Protein AF-0000000078651102 (afdb_homodimer)

Radius of gyration: 19.58 Å; Cα contacts (8 Å, |Δi|>4): 594; chains: 2; bounding box: 38×55×46 Å

pLDDT: mean 92.4, std 8.36, range [52.5, 98.81]

Solvent-accessible surface area (backbone atoms only — not comparable to full-atom values): 16950 Å² total; per-residue (Å²): 129,85,57,76,52,75,27,54,48,72,92,39,36,43,68,45,82,44,91,34,52,69,52,40,48,51,54,51,38,52,58,34,38,76,66,59,39,30,42,91,60,29,47,64,45,36,55,54,39,41,71,76,48,35,42,19,41,79,38,56,88,80,33,86,87,42,64,17,36,30,51,50,52,57,66,40,91,31,27,67,35,68,35,38,34,38,40,37,39,82,49,60,27,67,34,31,18,45,70,50,60,88,40,75,33,63,28,31,36,36,41,33,47,35,37,52,60,63,76,46,52,70,54,50,51,47,50,49,38,54,50,58,63,36,86,62,45,44,56,54,53,70,70,50,86,41,40,66,60,46,42,51,51,52,54,56,54,60,70,97,127,85,56,76,53,73,28,53,50,73,91,40,36,41,67,46,82,46,91,34,53,67,54,39,46,52,54,52,37,52,57,33,39,77,67,60,40,30,43,90,60,28,46,63,44,37,55,52,39,40,71,78,47,36,42,20,42,80,38,55,89,79,32,84,86,41,66,17,35,30,51,52,51,58,66,41,91,31,28,66,35,68,34,41,34,39,38,37,38,82,48,61,28,69,33,31,18,45,70,49,61,89,40,75,33,63,27,32,38,36,42,32,47,35,36,52,58,61,78,46,55,69,54,49,50,48,51,47,39,53,50,57,62,36,85,60,46,45,56,53,54,69,73,51,86,42,38,67,59,46,42,51,50,50,53,57,53,61,71,96

Structure (mmCIF, N/CA/C/O backbone):
data_AF-0000000078651102-model_v1
#
loop_
_entity.id
_entity.type
_entity.pdbx_description
1 polymer 'PTS system enzyme IIBC component'
#
loop_
_atom_site.group_PDB
_atom_site.id
_atom_site.type_symbol
_atom_site.label_atom_id
_atom_site.label_alt_id
_atom_site.label_comp_id
_atom_site.label_asym_id
_atom_site.label_entity_id
_atom_site.label_seq_id
_atom_site.pdbx_PDB_ins_code
_atom_site.Cartn_x
_atom_site.Cartn_y
_atom_site.Cartn_z
_atom_site.occupancy
_atom_site.B_iso_or_equiv
_atom_site.auth_seq_id
_atom_site.auth_comp_id
_atom_site.auth_asym_id
_atom_site.auth_atom_id
_atom_site.pdbx_PDB_model_num
ATOM 1 N N . MET A 1 1 ? -7.609 -10.945 12.766 1 52.66 1 MET A N 1
ATOM 2 C CA . MET A 1 1 ? -7.504 -10.734 11.328 1 52.66 1 MET A CA 1
ATOM 3 C C . MET A 1 1 ? -7.223 -12.055 10.602 1 52.66 1 MET A C 1
ATOM 5 O O . MET A 1 1 ? -6.566 -12.938 11.156 1 52.66 1 MET A O 1
ATOM 9 N N . MET A 1 2 ? -7.953 -12.227 9.547 1 66.44 2 MET A N 1
ATOM 10 C CA . MET A 1 2 ? -7.746 -13.477 8.828 1 66.44 2 MET A CA 1
ATOM 11 C C . MET A 1 2 ? -6.309 -13.594 8.328 1 66.44 2 MET A C 1
ATOM 13 O O . MET A 1 2 ? -5.738 -12.617 7.836 1 66.44 2 MET A O 1
ATOM 17 N N . GLY A 1 3 ? -5.707 -14.688 8.633 1 79.06 3 GLY A N 1
ATOM 18 C CA . GLY A 1 3 ? -4.344 -14.922 8.188 1 79.06 3 GLY A CA 1
ATOM 19 C C . GLY A 1 3 ? -4.219 -15.047 6.68 1 79.06 3 GLY A C 1
ATOM 20 O O . GLY A 1 3 ? -5.195 -15.359 5.996 1 79.06 3 GLY A O 1
ATOM 21 N N . LEU A 1 4 ? -3.109 -14.695 6.148 1 85.88 4 LEU A N 1
ATOM 22 C CA . LEU A 1 4 ? -2.807 -14.719 4.723 1 85.88 4 LEU A CA 1
ATOM 23 C C . LEU A 1 4 ? -3.129 -16.078 4.117 1 85.88 4 LEU A C 1
ATOM 25 O O . LEU A 1 4 ? -3.529 -16.172 2.955 1 85.88 4 LEU A O 1
ATOM 29 N N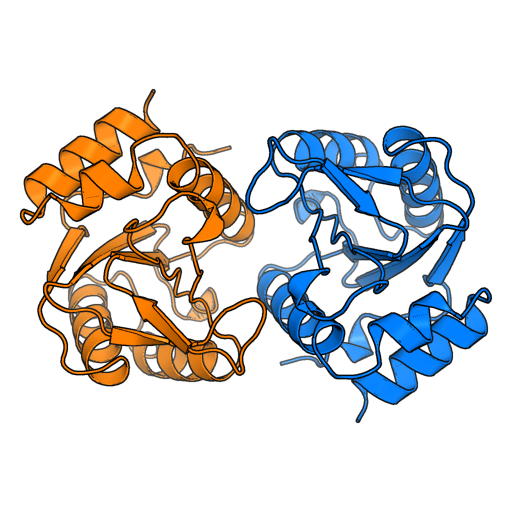 . ASN A 1 5 ? -3.082 -17.109 4.93 1 88.25 5 ASN A N 1
ATOM 30 C CA . ASN A 1 5 ? -3.307 -18.469 4.461 1 88.25 5 ASN A CA 1
ATOM 31 C C . ASN A 1 5 ? -4.73 -18.656 3.943 1 88.25 5 ASN A C 1
ATOM 33 O O . ASN A 1 5 ? -4.969 -19.484 3.061 1 88.25 5 ASN A O 1
ATOM 37 N N . HIS A 1 6 ? -5.617 -17.922 4.375 1 90.19 6 HIS A N 1
ATOM 38 C CA . HIS A 1 6 ? -7.031 -18.062 4.039 1 90.19 6 HIS A CA 1
ATOM 39 C C . HIS A 1 6 ? -7.301 -17.625 2.604 1 90.19 6 HIS A C 1
ATOM 41 O O . HIS A 1 6 ? -8.305 -18.016 2.01 1 90.19 6 HIS A O 1
ATOM 47 N N . PHE A 1 7 ? -6.371 -16.906 2.045 1 93.19 7 PHE A N 1
ATOM 48 C CA . PHE A 1 7 ? -6.641 -16.281 0.757 1 93.19 7 PHE A CA 1
ATOM 49 C C . PHE A 1 7 ? -6.094 -17.125 -0.385 1 93.19 7 PHE A C 1
ATOM 51 O O . PHE A 1 7 ? -6.418 -16.891 -1.551 1 93.19 7 PHE A O 1
ATOM 58 N N . PHE A 1 8 ? -5.262 -18.109 -0.021 1 95.5 8 PHE A N 1
ATOM 59 C CA . PHE A 1 8 ? -4.625 -18.906 -1.064 1 95.5 8 PHE A CA 1
ATOM 60 C C . PHE A 1 8 ? -5.438 -20.172 -1.353 1 95.5 8 PHE A C 1
ATOM 62 O O . PHE A 1 8 ? -5.98 -20.781 -0.436 1 95.5 8 PHE A O 1
ATOM 69 N N . GLU A 1 9 ? -5.527 -20.531 -2.553 1 95.94 9 GLU A N 1
ATOM 70 C CA . GLU A 1 9 ? -6.141 -21.781 -3.018 1 95.94 9 GLU A CA 1
ATOM 71 C C . GLU A 1 9 ? -5.27 -22.469 -4.066 1 95.94 9 GLU A C 1
ATOM 73 O O . GLU A 1 9 ? -4.676 -21.797 -4.918 1 95.94 9 GLU A O 1
ATOM 78 N N . LYS A 1 10 ? -5.305 -23.781 -4.059 1 95.94 10 LYS A N 1
ATOM 79 C CA . LYS A 1 10 ? -4.457 -24.562 -4.941 1 95.94 10 LYS A CA 1
ATOM 80 C C . LYS A 1 10 ? -4.727 -24.25 -6.406 1 95.94 10 LYS A C 1
ATOM 82 O O . LYS A 1 10 ? -3.799 -24.156 -7.211 1 95.94 10 LYS A O 1
ATOM 87 N N . ASP A 1 11 ? -5.941 -24.016 -6.75 1 96.75 11 ASP A N 1
ATOM 88 C CA . ASP A 1 11 ? -6.328 -23.844 -8.148 1 96.75 11 ASP A CA 1
ATOM 89 C C . ASP A 1 11 ? -6.074 -22.422 -8.617 1 96.75 11 ASP A C 1
ATOM 91 O O . ASP A 1 11 ? -6.359 -22.078 -9.766 1 96.75 11 ASP A O 1
ATOM 95 N N . LEU A 1 12 ? -5.461 -21.594 -7.719 1 98.06 12 LEU A N 1
ATOM 96 C CA . LEU A 1 12 ? -5.195 -20.203 -8.07 1 98.06 12 LEU A CA 1
ATOM 97 C C . LEU A 1 12 ? -3.701 -19.906 -8.031 1 98.06 12 LEU A C 1
ATOM 99 O O . LEU A 1 12 ? -3.295 -18.766 -7.777 1 98.06 12 LEU A O 1
ATOM 103 N N . VAL A 1 13 ? -2.961 -20.938 -8.18 1 98.19 13 VAL A N 1
ATOM 104 C CA . VAL A 1 13 ? -1.519 -20.828 -8.383 1 98.19 13 VAL A CA 1
ATOM 105 C C . VAL A 1 13 ? -1.162 -21.281 -9.797 1 98.19 13 VAL A C 1
ATOM 107 O O . VAL A 1 13 ? -1.526 -22.391 -10.219 1 98.19 13 VAL A O 1
ATOM 110 N N . PHE A 1 14 ? -0.456 -20.375 -10.531 1 98.19 14 PHE A N 1
ATOM 111 C CA . PHE A 1 14 ? -0.209 -20.656 -11.945 1 98.19 14 PHE A CA 1
ATOM 112 C C . PHE A 1 14 ? 1.266 -20.484 -12.281 1 98.19 14 PHE A C 1
ATOM 114 O O . PHE A 1 14 ? 1.919 -19.562 -11.766 1 98.19 14 PHE A O 1
ATOM 121 N N . CYS A 1 15 ? 1.807 -21.312 -13.102 1 98.19 15 CYS A N 1
ATOM 122 C CA . CYS A 1 15 ? 3.064 -21.109 -13.812 1 98.19 15 CYS A CA 1
ATOM 123 C C . CYS A 1 15 ? 2.818 -20.797 -15.281 1 98.19 15 CYS A C 1
ATOM 125 O O . CYS A 1 15 ? 2.273 -21.625 -16.016 1 98.19 15 CYS A O 1
ATOM 127 N N . LEU A 1 16 ? 3.191 -19.609 -15.734 1 98.19 16 LEU A N 1
ATOM 128 C CA . LEU A 1 16 ? 2.805 -19.141 -17.062 1 98.19 16 LEU A CA 1
ATOM 129 C C . LEU A 1 16 ? 4.008 -18.609 -17.828 1 98.19 16 LEU A C 1
ATOM 131 O O . LEU A 1 16 ? 5.051 -18.312 -17.219 1 98.19 16 LEU A O 1
ATOM 135 N N . HIS A 1 17 ? 3.867 -18.594 -19.141 1 98.38 17 HIS A N 1
ATOM 136 C CA . HIS A 1 17 ? 4.695 -17.797 -20.047 1 98.38 17 HIS A CA 1
ATOM 137 C C . HIS A 1 17 ? 3.936 -16.578 -20.562 1 98.38 17 HIS A C 1
ATOM 139 O O . HIS A 1 17 ? 2.797 -16.703 -21.016 1 98.38 17 HIS A O 1
ATOM 145 N N . ALA A 1 18 ? 4.477 -15.406 -20.375 1 98.62 18 ALA A N 1
ATOM 146 C CA . ALA A 1 18 ? 3.871 -14.188 -20.891 1 98.62 18 ALA A CA 1
ATOM 147 C C . ALA A 1 18 ? 4.898 -13.344 -21.641 1 98.62 18 ALA A C 1
ATOM 149 O O . ALA A 1 18 ? 6.023 -13.164 -21.172 1 98.62 18 ALA A O 1
ATOM 150 N N . ASP A 1 19 ? 4.523 -12.75 -22.766 1 98.19 19 ASP A N 1
ATOM 151 C CA . ASP A 1 19 ? 5.434 -11.969 -23.594 1 98.19 19 ASP A CA 1
ATOM 152 C C . ASP A 1 19 ? 5.602 -10.547 -23.047 1 98.19 19 ASP A C 1
ATOM 154 O O . ASP A 1 19 ? 6.633 -9.914 -23.266 1 98.19 19 ASP A O 1
ATOM 158 N N . ASN A 1 20 ? 4.625 -10.047 -22.516 1 98.25 20 ASN A N 1
ATOM 159 C CA . ASN A 1 20 ? 4.609 -8.727 -21.906 1 98.25 20 ASN A CA 1
ATOM 160 C C . ASN A 1 20 ? 3.504 -8.609 -20.859 1 98.25 20 ASN A C 1
ATOM 162 O O . ASN A 1 20 ? 2.754 -9.562 -20.625 1 98.25 20 ASN A O 1
ATOM 166 N N . GLN A 1 21 ? 3.447 -7.496 -20.203 1 98.38 21 GLN A N 1
ATOM 167 C CA . GLN A 1 21 ? 2.502 -7.262 -19.125 1 98.38 21 GLN A CA 1
ATOM 168 C C . GLN A 1 21 ? 1.063 -7.441 -19.594 1 98.38 21 GLN A C 1
ATOM 170 O O . GLN A 1 21 ? 0.251 -8.062 -18.906 1 98.38 21 GLN A O 1
ATOM 175 N N . GLU A 1 22 ? 0.735 -6.875 -20.75 1 97.81 22 GLU A N 1
ATOM 176 C CA . GLU A 1 22 ? -0.616 -6.977 -21.297 1 97.81 22 GLU A CA 1
ATOM 177 C C . GLU A 1 22 ? -1.006 -8.43 -21.531 1 97.81 22 GLU A C 1
ATOM 179 O O . GLU A 1 22 ? -2.123 -8.844 -21.219 1 97.81 22 GLU A O 1
ATOM 184 N N . ASP A 1 23 ? -0.105 -9.156 -22.109 1 98.62 23 ASP A N 1
ATOM 185 C CA . ASP A 1 23 ? -0.339 -10.578 -22.328 1 98.62 23 ASP A CA 1
ATOM 186 C C . ASP A 1 23 ? -0.581 -11.305 -21.016 1 98.62 23 ASP A C 1
ATOM 188 O O . ASP A 1 23 ? -1.493 -12.125 -20.906 1 98.62 23 ASP A O 1
ATOM 192 N N . LEU A 1 24 ? 0.215 -11.047 -20.016 1 98.81 24 LEU A N 1
ATOM 193 C CA . LEU A 1 24 ? 0.062 -11.617 -18.688 1 98.81 24 LEU A CA 1
ATOM 194 C C . LEU A 1 24 ? -1.321 -11.312 -18.109 1 98.81 24 LEU A C 1
ATOM 196 O O . LEU A 1 24 ? -2.021 -12.219 -17.656 1 98.81 24 LEU A O 1
ATOM 200 N N . PHE A 1 25 ? -1.742 -10.062 -18.156 1 98.81 25 PHE A N 1
ATOM 201 C CA . PHE A 1 25 ? -3.02 -9.633 -17.594 1 98.81 25 PHE A CA 1
ATOM 202 C C . PHE A 1 25 ? -4.18 -10.297 -18.328 1 98.81 25 PHE A C 1
ATOM 204 O O . PHE A 1 25 ? -5.168 -10.695 -17.703 1 98.81 25 PHE A O 1
ATOM 211 N N . ASN A 1 26 ? -4.031 -10.43 -19.641 1 98.5 26 ASN A N 1
ATOM 212 C CA . ASN A 1 26 ? -5.051 -11.125 -20.422 1 98.5 26 ASN A CA 1
ATOM 213 C C . ASN A 1 26 ? -5.203 -12.578 -19.969 1 98.5 26 ASN A C 1
ATOM 215 O O . ASN A 1 26 ? -6.32 -13.047 -19.766 1 98.5 26 ASN A O 1
ATOM 219 N N . GLN A 1 27 ? -4.102 -13.258 -19.859 1 98.69 27 GLN A N 1
ATOM 220 C CA . GLN A 1 27 ? -4.125 -14.664 -19.453 1 98.69 27 GLN A CA 1
ATOM 221 C C . GLN A 1 27 ? -4.75 -14.82 -18.062 1 98.69 27 GLN A C 1
ATOM 223 O O . GLN A 1 27 ? -5.641 -15.656 -17.875 1 98.69 27 GLN A O 1
ATOM 228 N N . VAL A 1 28 ? -4.309 -14.039 -17.141 1 98.69 28 VAL A N 1
ATOM 229 C CA . VAL A 1 28 ? -4.777 -14.164 -15.758 1 98.69 28 VAL A CA 1
ATOM 230 C C . VAL A 1 28 ? -6.258 -13.805 -15.68 1 98.69 28 VAL A C 1
ATOM 232 O O . VAL A 1 28 ? -7.043 -14.516 -15.047 1 98.69 28 VAL A O 1
ATOM 235 N N . ALA A 1 29 ? -6.633 -12.695 -16.328 1 98.69 29 ALA A N 1
ATOM 236 C CA . ALA A 1 29 ? -8.039 -12.289 -16.328 1 98.69 29 ALA A CA 1
ATOM 237 C C . ALA A 1 29 ? -8.93 -13.383 -16.891 1 98.69 29 ALA A C 1
ATOM 239 O O . ALA A 1 29 ? -10 -13.672 -16.344 1 98.69 29 ALA A O 1
ATOM 240 N N . ASN A 1 30 ? -8.539 -13.984 -18 1 98.5 30 ASN A N 1
ATOM 241 C CA . ASN A 1 30 ? -9.32 -15.062 -18.609 1 98.5 30 ASN A CA 1
ATOM 242 C C . ASN A 1 30 ? -9.477 -16.234 -17.641 1 98.5 30 ASN A C 1
ATOM 244 O O . ASN A 1 30 ? -10.578 -16.766 -17.484 1 98.5 30 ASN A O 1
ATOM 248 N N . LEU A 1 31 ? -8.367 -16.625 -17 1 98.38 31 LEU A N 1
ATOM 249 C CA . LEU A 1 31 ? -8.391 -17.734 -16.062 1 98.38 31 LEU A CA 1
ATOM 250 C C . LEU A 1 31 ? -9.344 -17.438 -14.898 1 98.38 31 LEU A C 1
ATOM 252 O O . LEU A 1 31 ? -10.102 -18.328 -14.484 1 98.38 31 LEU A O 1
ATOM 256 N N . LEU A 1 32 ? -9.367 -16.25 -14.383 1 98.5 32 LEU A N 1
ATOM 257 C CA . LEU A 1 32 ? -10.156 -15.891 -13.219 1 98.5 32 LEU A CA 1
ATOM 258 C C . LEU A 1 32 ? -11.625 -15.711 -13.586 1 98.5 32 LEU A C 1
ATOM 260 O O . LEU A 1 32 ? -12.516 -16.016 -12.789 1 98.5 32 LEU A O 1
ATOM 264 N N . GLU A 1 33 ? -11.883 -15.148 -14.773 1 98 33 GLU A N 1
ATOM 265 C CA . GLU A 1 33 ? -13.258 -15.016 -15.242 1 98 33 GLU A CA 1
ATOM 266 C C . GLU A 1 33 ? -13.914 -16.391 -15.414 1 98 33 GLU A C 1
ATOM 268 O O . GLU A 1 33 ? -15.062 -16.578 -15.023 1 98 33 GLU A O 1
ATOM 273 N N . GLU A 1 34 ? -13.164 -17.281 -16.016 1 97.31 34 GLU A N 1
ATOM 274 C CA . GLU A 1 34 ? -13.664 -18.625 -16.219 1 97.31 34 GLU A CA 1
ATOM 275 C C . GLU A 1 34 ? -14.039 -19.297 -14.898 1 97.31 34 GLU A C 1
ATOM 277 O O . GLU A 1 34 ? -14.969 -20.094 -14.844 1 97.31 34 GLU A O 1
ATOM 282 N N . ARG A 1 35 ? -13.367 -18.922 -13.852 1 97.12 35 ARG A N 1
ATOM 283 C CA . ARG A 1 35 ? -13.57 -19.516 -12.531 1 97.12 35 ARG A CA 1
ATOM 284 C C . ARG A 1 35 ? -14.555 -18.688 -11.703 1 97.12 35 ARG A C 1
ATOM 286 O O . ARG A 1 35 ? -14.789 -18.984 -10.531 1 97.12 35 ARG A O 1
ATOM 293 N N . HIS A 1 36 ? -15.086 -17.641 -12.281 1 97.44 36 HIS A N 1
ATOM 294 C CA . HIS A 1 36 ? -16.062 -16.75 -11.656 1 97.44 36 HIS A CA 1
ATOM 295 C C . HIS A 1 36 ? -15.508 -16.109 -10.391 1 97.44 36 HIS A C 1
ATOM 297 O O . HIS A 1 36 ? -16.203 -16.031 -9.375 1 97.44 36 HIS A O 1
ATOM 303 N N . ILE A 1 37 ? -14.273 -15.75 -10.445 1 97.81 37 ILE A N 1
ATOM 304 C CA . ILE A 1 37 ? -13.578 -15.086 -9.352 1 97.81 37 ILE A CA 1
ATOM 305 C C . ILE A 1 37 ? -13.656 -13.57 -9.539 1 97.81 37 ILE A C 1
ATOM 307 O O . ILE A 1 37 ? -13.656 -12.82 -8.555 1 97.81 37 ILE A O 1
ATOM 311 N N . VAL A 1 38 ? -13.773 -13.188 -10.812 1 98.25 38 VAL A N 1
ATOM 312 C CA . VAL A 1 38 ? -13.844 -11.773 -11.156 1 98.25 38 VAL A CA 1
ATOM 313 C C . VAL A 1 38 ? -14.953 -11.547 -12.18 1 98.25 38 VAL A C 1
ATOM 315 O O . VAL A 1 38 ? -15.484 -12.5 -12.75 1 98.25 38 VAL A O 1
ATOM 318 N N . THR A 1 39 ? -15.312 -10.258 -12.352 1 98.19 39 THR A N 1
ATOM 319 C CA . THR A 1 39 ? -16.312 -9.883 -13.344 1 98.19 39 THR A CA 1
ATOM 320 C C . THR A 1 39 ? -15.672 -9.703 -14.719 1 98.19 39 THR A C 1
ATOM 322 O O . THR A 1 39 ? -14.453 -9.781 -14.852 1 98.19 39 THR A O 1
ATOM 325 N N . PHE A 1 40 ? -16.516 -9.516 -15.727 1 97.62 40 PHE A N 1
ATOM 326 C CA . PHE A 1 40 ? -16.047 -9.328 -17.094 1 97.62 40 PHE A CA 1
ATOM 327 C C . PHE A 1 40 ? -15.266 -8.031 -17.234 1 97.62 40 PHE A C 1
ATOM 329 O O . PHE A 1 40 ? -14.469 -7.883 -18.156 1 97.62 40 PHE A O 1
ATOM 336 N N . SER A 1 41 ? -15.5 -7.09 -16.328 1 98 41 SER A N 1
ATOM 337 C CA . SER A 1 41 ? -14.844 -5.793 -16.422 1 98 41 SER A CA 1
ATOM 338 C C . SER A 1 41 ? -13.445 -5.84 -15.812 1 98 41 SER A C 1
ATOM 340 O O . SER A 1 41 ? -12.688 -4.871 -15.906 1 98 41 SER A O 1
ATOM 342 N N . TYR A 1 42 ? -13.055 -6.945 -15.195 1 98.31 42 TYR A N 1
ATOM 343 C CA . TYR A 1 42 ? -11.828 -7.062 -14.422 1 98.31 42 TYR A CA 1
ATOM 344 C C . TYR A 1 42 ? -10.602 -6.777 -15.281 1 98.31 42 TYR A C 1
ATOM 346 O O . TYR A 1 42 ? -9.719 -6.02 -14.883 1 98.31 42 TYR A O 1
ATOM 354 N N . LYS A 1 43 ? -10.539 -7.367 -16.469 1 98.12 43 LYS A N 1
ATOM 355 C CA . LYS A 1 43 ? -9.359 -7.246 -17.312 1 98.12 43 LYS A CA 1
ATOM 356 C C . LYS A 1 43 ? -9.039 -5.781 -17.609 1 98.12 43 LYS A C 1
ATOM 358 O O . LYS A 1 43 ? -7.918 -5.324 -17.375 1 98.12 43 LYS A O 1
ATOM 363 N N . ASN A 1 44 ? -10.008 -5.043 -18.141 1 98.25 44 ASN A N 1
ATOM 364 C CA . ASN A 1 44 ? -9.797 -3.635 -18.453 1 98.25 44 ASN A CA 1
ATOM 365 C C . ASN A 1 44 ? -9.469 -2.816 -17.219 1 98.25 44 ASN A C 1
ATOM 367 O O . ASN A 1 44 ? -8.602 -1.938 -17.25 1 98.25 44 ASN A O 1
ATOM 371 N N . ALA A 1 45 ? -10.141 -3.148 -16.125 1 96.81 45 ALA A N 1
ATOM 372 C CA . ALA A 1 45 ? -9.891 -2.447 -14.875 1 96.81 45 ALA A CA 1
ATOM 373 C C . ALA A 1 45 ? -8.453 -2.674 -14.398 1 96.81 45 ALA A C 1
ATOM 375 O O . ALA A 1 45 ? -7.797 -1.743 -13.93 1 96.81 45 ALA A O 1
ATOM 376 N N . LEU A 1 46 ? -8.016 -3.887 -14.523 1 97.88 46 LEU A N 1
ATOM 377 C CA . LEU A 1 46 ? -6.668 -4.258 -14.109 1 97.88 46 LEU A CA 1
ATOM 378 C C . LEU A 1 46 ? -5.625 -3.486 -14.906 1 97.88 46 LEU A C 1
ATOM 380 O O . LEU A 1 46 ? -4.68 -2.934 -14.336 1 97.88 46 LEU A O 1
ATOM 384 N N . ILE A 1 47 ? -5.77 -3.447 -16.203 1 98 47 ILE A N 1
ATOM 385 C CA . ILE A 1 47 ? -4.836 -2.771 -17.094 1 98 47 ILE A CA 1
ATOM 386 C C . ILE A 1 47 ? -4.82 -1.276 -16.797 1 98 47 ILE A C 1
ATOM 388 O O . ILE A 1 47 ? -3.75 -0.68 -16.641 1 98 47 ILE A O 1
ATOM 392 N N . GLU A 1 48 ? -5.969 -0.642 -16.641 1 96.25 48 GLU A N 1
ATOM 393 C CA . GLU A 1 48 ? -6.078 0.787 -16.375 1 96.25 48 GLU A CA 1
ATOM 394 C C . GLU A 1 48 ? -5.492 1.132 -15.008 1 96.25 48 GLU A C 1
ATOM 396 O O . GLU A 1 48 ? -4.77 2.121 -14.867 1 96.25 48 GLU A O 1
ATOM 401 N N . ARG A 1 49 ? -5.801 0.307 -14.039 1 93.81 49 ARG A N 1
ATOM 402 C CA . ARG A 1 49 ? -5.312 0.545 -12.688 1 93.81 49 ARG A CA 1
ATOM 403 C C . ARG A 1 49 ? -3.791 0.441 -12.625 1 93.81 49 ARG A C 1
ATOM 405 O O . ARG A 1 49 ? -3.131 1.275 -12 1 93.81 49 ARG A O 1
ATOM 412 N N . GLU A 1 50 ? -3.221 -0.549 -13.25 1 96.69 50 GLU A N 1
ATOM 413 C CA . GLU A 1 50 ? -1.773 -0.741 -13.266 1 96.69 50 GLU A CA 1
ATOM 414 C C . GLU A 1 50 ? -1.069 0.404 -13.984 1 96.69 50 GLU A C 1
ATOM 416 O O . GLU A 1 50 ? 0.01 0.834 -13.57 1 96.69 50 GLU A O 1
ATOM 421 N N . ARG A 1 51 ? -1.688 0.906 -14.977 1 94.69 51 ARG A N 1
ATOM 422 C CA . ARG A 1 51 ? -1.126 2.025 -15.727 1 94.69 51 ARG A CA 1
ATOM 423 C C . ARG A 1 51 ? -1.082 3.287 -14.867 1 94.69 51 ARG A C 1
ATOM 425 O O . ARG A 1 51 ? -0.092 4.023 -14.891 1 94.69 51 ARG A O 1
ATOM 432 N N . ALA A 1 52 ? -2.064 3.49 -14.133 1 91.06 52 ALA A N 1
ATOM 433 C CA . ALA A 1 52 ? -2.18 4.691 -13.305 1 91.06 52 ALA A CA 1
ATOM 434 C C . ALA A 1 52 ? -1.372 4.551 -12.023 1 91.06 52 ALA A C 1
ATOM 436 O O . ALA A 1 52 ? -0.811 5.531 -11.523 1 91.06 52 ALA A O 1
ATOM 437 N N . PHE A 1 53 ? -1.33 3.334 -11.492 1 91.31 53 PHE A N 1
ATOM 438 C CA . PHE A 1 53 ? -0.708 3.057 -10.203 1 91.31 53 PHE A CA 1
ATOM 439 C C . PHE A 1 53 ? 0.103 1.768 -10.258 1 91.31 53 PHE A C 1
ATOM 441 O O . PHE A 1 53 ? -0.357 0.719 -9.805 1 91.31 53 PHE A O 1
ATOM 448 N N . PRO A 1 54 ? 1.341 1.895 -10.695 1 94.88 54 PRO A N 1
ATOM 449 C CA . PRO A 1 54 ? 2.182 0.705 -10.852 1 94.88 54 PRO A CA 1
ATOM 450 C C . PRO A 1 54 ? 2.357 -0.066 -9.547 1 94.88 54 PRO A C 1
ATOM 452 O O . PRO A 1 54 ? 2.318 0.527 -8.461 1 94.88 54 PRO A O 1
ATOM 455 N N . THR A 1 55 ? 2.596 -1.434 -9.648 1 95.94 55 THR A N 1
ATOM 456 C CA . THR A 1 55 ? 2.596 -2.266 -8.445 1 95.94 55 THR A CA 1
ATOM 457 C C . THR A 1 55 ? 3.867 -3.107 -8.375 1 95.94 55 THR A C 1
ATOM 459 O O . THR A 1 55 ? 3.955 -4.039 -7.574 1 95.94 55 THR A O 1
ATOM 462 N N . GLY A 1 56 ? 4.867 -2.846 -9.25 1 96.56 56 GLY A N 1
ATOM 463 C CA . GLY A 1 56 ? 6.133 -3.555 -9.172 1 96.56 56 GLY A CA 1
ATOM 464 C C . GLY A 1 56 ? 6.957 -3.172 -7.953 1 96.56 56 GLY A C 1
ATOM 465 O O . GLY A 1 56 ? 7 -2.002 -7.57 1 96.56 56 GLY A O 1
ATOM 466 N N . LEU A 1 57 ? 7.574 -4.152 -7.371 1 94.25 57 LEU A N 1
ATOM 467 C CA . LEU A 1 57 ? 8.43 -3.941 -6.207 1 94.25 57 LEU A CA 1
ATOM 468 C C . LEU A 1 57 ? 9.844 -4.445 -6.473 1 94.25 57 LEU A C 1
ATOM 470 O O . LEU A 1 57 ? 10.047 -5.625 -6.77 1 94.25 57 LEU A O 1
ATOM 474 N N . ASP A 1 58 ? 10.75 -3.545 -6.359 1 91.94 58 ASP A N 1
ATOM 475 C CA . ASP A 1 58 ? 12.164 -3.893 -6.453 1 91.94 58 ASP A CA 1
ATOM 476 C C . ASP A 1 58 ? 12.664 -4.508 -5.152 1 91.94 58 ASP A C 1
ATOM 478 O O . ASP A 1 58 ? 12.711 -3.838 -4.117 1 91.94 58 ASP A O 1
ATOM 482 N N . MET A 1 59 ? 13.086 -5.758 -5.188 1 91 59 MET A N 1
ATOM 483 C CA . MET A 1 59 ? 13.469 -6.48 -3.975 1 91 59 MET A CA 1
ATOM 484 C C . MET A 1 59 ? 14.984 -6.598 -3.863 1 91 59 MET A C 1
ATOM 486 O O . MET A 1 59 ? 15.492 -7.324 -3.01 1 91 59 MET A O 1
ATOM 490 N N . ASN A 1 60 ? 15.664 -5.879 -4.625 1 86.75 60 ASN A N 1
ATOM 491 C CA . ASN A 1 60 ? 17.125 -5.977 -4.676 1 86.75 60 ASN A CA 1
ATOM 492 C C . ASN A 1 60 ? 17.75 -5.582 -3.346 1 86.75 60 ASN A C 1
ATOM 494 O O . ASN A 1 60 ? 18.859 -6.035 -3.02 1 86.75 60 ASN A O 1
ATOM 498 N N . PHE A 1 61 ? 17.078 -4.785 -2.615 1 78.56 61 PHE A N 1
ATOM 499 C CA . PHE A 1 61 ? 17.625 -4.34 -1.338 1 78.56 61 PHE A CA 1
ATOM 500 C C . PHE A 1 61 ? 17.75 -5.508 -0.366 1 78.56 61 PHE A C 1
ATOM 502 O O . PHE A 1 61 ? 18.516 -5.438 0.601 1 78.56 61 PHE A O 1
ATOM 509 N N . LEU A 1 62 ? 16.984 -6.578 -0.538 1 83.25 62 LEU A N 1
ATOM 510 C CA . LEU A 1 62 ? 17 -7.742 0.336 1 83.25 62 LEU A CA 1
ATOM 511 C C . LEU A 1 62 ? 18.141 -8.68 -0.038 1 83.25 62 LEU A C 1
ATOM 513 O O . LEU A 1 62 ? 18.594 -9.484 0.787 1 83.25 62 LEU A O 1
ATOM 517 N N . GLY A 1 63 ? 18.5 -8.734 -1.111 1 81.5 63 GLY A N 1
ATOM 518 C CA . GLY A 1 63 ? 19.531 -9.594 -1.642 1 81.5 63 GLY A CA 1
ATOM 519 C C . GLY A 1 63 ? 19.641 -9.547 -3.154 1 81.5 63 GLY A C 1
ATOM 520 O O . GLY A 1 63 ? 18.641 -9.328 -3.844 1 81.5 63 GLY A O 1
ATOM 521 N N . LYS A 1 64 ? 21 -9.781 -3.418 1 76.44 64 LYS A N 1
ATOM 522 C CA . LYS A 1 64 ? 21.25 -9.836 -4.855 1 76.44 64 LYS A CA 1
ATOM 523 C C . LYS A 1 64 ? 20.625 -11.086 -5.473 1 76.44 64 LYS A C 1
ATOM 525 O O . LYS A 1 64 ? 20.5 -12.117 -4.809 1 76.44 64 LYS A O 1
ATOM 530 N N . ASP A 1 65 ? 19.859 -11.039 -6.453 1 83.94 65 ASP A N 1
ATOM 531 C CA . ASP A 1 65 ? 19.391 -12.164 -7.254 1 83.94 65 ASP A CA 1
ATOM 532 C C . ASP A 1 65 ? 18 -12.617 -6.801 1 83.94 65 ASP A C 1
ATOM 534 O O . ASP A 1 65 ? 17.547 -13.711 -7.148 1 83.94 65 ASP A O 1
ATOM 538 N N . LEU A 1 66 ? 17.453 -12 -5.84 1 91.06 66 LEU A N 1
ATOM 539 C CA . LEU A 1 66 ? 16.078 -12.297 -5.492 1 91.06 66 LEU A CA 1
ATOM 540 C C . LEU A 1 66 ? 15.117 -11.773 -6.555 1 91.06 66 LEU A C 1
ATOM 542 O O . LEU A 1 66 ? 15.359 -10.719 -7.148 1 91.06 66 LEU A O 1
ATOM 546 N N . PRO A 1 67 ? 14.133 -12.562 -6.77 1 94.38 67 PRO A N 1
ATOM 547 C CA . PRO A 1 67 ? 13.172 -12.078 -7.762 1 94.38 67 PRO A CA 1
ATOM 548 C C . PRO A 1 67 ? 12.391 -10.859 -7.277 1 94.38 67 PRO A C 1
ATOM 550 O O . PRO A 1 67 ? 12.055 -10.766 -6.094 1 94.38 67 PRO A O 1
ATOM 553 N N . ASN A 1 68 ? 12.18 -9.938 -8.219 1 96.44 68 ASN A N 1
ATOM 554 C CA . ASN A 1 68 ? 11.227 -8.867 -7.934 1 96.44 68 ASN A CA 1
ATOM 555 C C . ASN A 1 68 ? 9.789 -9.375 -7.988 1 96.44 68 ASN A C 1
ATOM 557 O O . ASN A 1 68 ? 9.516 -10.414 -8.602 1 96.44 68 ASN A O 1
ATOM 561 N N . VAL A 1 69 ? 8.938 -8.68 -7.32 1 97.75 69 VAL A N 1
ATOM 562 C CA . VAL A 1 69 ? 7.543 -9.102 -7.266 1 97.75 69 VAL A CA 1
ATOM 563 C C . VAL A 1 69 ? 6.633 -7.953 -7.691 1 97.75 69 VAL A C 1
ATOM 565 O O . VAL A 1 69 ? 7.074 -6.805 -7.773 1 97.75 69 VAL A O 1
ATOM 568 N N . ALA A 1 70 ? 5.367 -8.289 -8.07 1 98.12 70 ALA A N 1
ATOM 569 C CA . ALA A 1 70 ? 4.301 -7.312 -8.273 1 98.12 70 ALA A CA 1
ATOM 570 C C . ALA A 1 70 ? 3.01 -7.762 -7.594 1 98.12 70 ALA A C 1
ATOM 572 O O . ALA A 1 70 ? 2.787 -8.961 -7.402 1 98.12 70 ALA A O 1
ATOM 573 N N . ILE A 1 71 ? 2.191 -6.836 -7.176 1 97 71 ILE A N 1
ATOM 574 C CA . ILE A 1 71 ? 0.955 -7.137 -6.461 1 97 71 ILE A CA 1
ATOM 575 C C . ILE A 1 71 ? -0.223 -6.465 -7.164 1 97 71 ILE A C 1
ATOM 577 O O . ILE A 1 71 ? -0.932 -5.652 -6.562 1 97 71 ILE A O 1
ATOM 581 N N . PRO A 1 72 ? -0.545 -6.906 -8.391 1 97.56 72 PRO A N 1
ATOM 582 C CA . PRO A 1 72 ? -1.653 -6.266 -9.102 1 97.56 72 PRO A CA 1
ATOM 583 C C . PRO A 1 72 ? -2.984 -6.402 -8.367 1 97.56 72 PRO A C 1
ATOM 585 O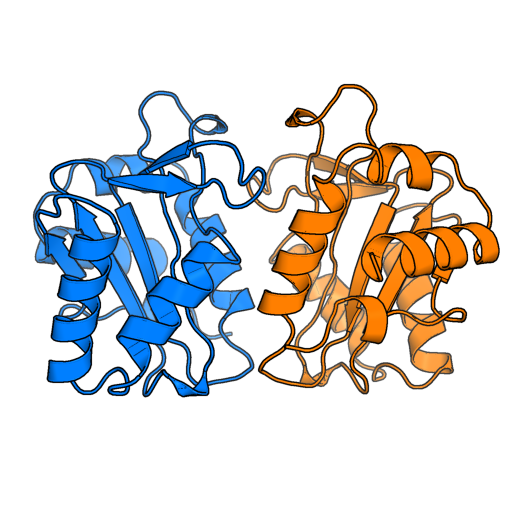 O . PRO A 1 72 ? -3.264 -7.449 -7.777 1 97.56 72 PRO A O 1
ATOM 588 N N . HIS A 1 73 ? -3.789 -5.395 -8.414 1 94.56 73 HIS A N 1
ATOM 589 C CA . HIS A 1 73 ? -5.121 -5.406 -7.816 1 94.56 73 HIS A CA 1
ATOM 590 C C . HIS A 1 73 ? -6.023 -4.355 -8.453 1 94.56 73 HIS A C 1
ATOM 592 O O . HIS A 1 73 ? -5.543 -3.463 -9.156 1 94.56 73 HIS A O 1
ATOM 598 N N . THR A 1 74 ? -7.316 -4.488 -8.336 1 93.06 74 THR A N 1
ATOM 599 C CA . THR A 1 74 ? -8.328 -3.574 -8.852 1 93.06 74 THR A CA 1
ATOM 600 C C . THR A 1 74 ? -9.289 -3.148 -7.75 1 93.06 74 THR A C 1
ATOM 602 O O . THR A 1 74 ? -9.18 -3.604 -6.609 1 93.06 74 THR A O 1
ATOM 605 N N . ASP A 1 75 ? -10.172 -2.248 -8.141 1 88.38 75 ASP A N 1
ATOM 606 C CA . ASP A 1 75 ? -11.266 -1.901 -7.242 1 88.38 75 ASP A CA 1
ATOM 607 C C . ASP A 1 75 ? -12.141 -3.119 -6.938 1 88.38 75 ASP A C 1
ATOM 609 O O . ASP A 1 75 ? -12.234 -4.039 -7.754 1 88.38 75 ASP A O 1
ATOM 613 N N . ILE A 1 76 ? -12.859 -2.996 -5.828 1 89.12 76 ILE A N 1
ATOM 614 C CA . ILE A 1 76 ? -13.594 -4.145 -5.297 1 89.12 76 ILE A CA 1
ATOM 615 C C . ILE A 1 76 ? -14.734 -4.504 -6.242 1 89.12 76 ILE A C 1
ATOM 617 O O . ILE A 1 76 ? -15.156 -5.664 -6.305 1 89.12 76 ILE A O 1
ATOM 621 N N . VAL A 1 77 ? -15.281 -3.553 -7.031 1 90.94 77 VAL A N 1
ATOM 622 C CA . VAL A 1 77 ? -16.469 -3.762 -7.867 1 90.94 77 VAL A CA 1
ATOM 623 C C . VAL A 1 77 ? -16.156 -4.805 -8.938 1 90.94 77 VAL A C 1
ATOM 625 O O . VAL A 1 77 ? -17.062 -5.461 -9.453 1 90.94 77 VAL A O 1
ATOM 628 N N . HIS A 1 78 ? -14.898 -5.043 -9.172 1 95.81 78 HIS A N 1
ATOM 629 C CA . HIS A 1 78 ? -14.516 -5.941 -10.258 1 95.81 78 HIS A CA 1
ATOM 630 C C . HIS A 1 78 ? -14.203 -7.34 -9.727 1 95.81 78 HIS A C 1
ATOM 632 O O . HIS A 1 78 ? -13.828 -8.227 -10.5 1 95.81 78 HIS A O 1
ATOM 638 N N . ASN A 1 79 ? -14.312 -7.535 -8.453 1 95.69 79 ASN A N 1
ATOM 639 C CA . ASN A 1 79 ? -13.914 -8.773 -7.793 1 95.69 79 ASN A CA 1
ATOM 640 C C . ASN A 1 79 ? -15.109 -9.484 -7.164 1 95.69 79 ASN A C 1
ATOM 642 O O . ASN A 1 79 ? -15.992 -8.836 -6.598 1 95.69 79 ASN A O 1
ATOM 646 N N . LEU A 1 80 ? -15.133 -10.805 -7.23 1 97.12 80 LEU A N 1
ATOM 647 C CA . LEU A 1 80 ? -16.266 -11.586 -6.754 1 97.12 80 LEU A CA 1
ATOM 648 C C . LEU A 1 80 ? -15.867 -12.461 -5.57 1 97.12 80 LEU A C 1
ATOM 650 O O . LEU A 1 80 ? -16.688 -13.203 -5.035 1 97.12 80 LEU A O 1
ATOM 654 N N . ALA A 1 81 ? -14.594 -12.398 -5.152 1 94.62 81 ALA A N 1
ATOM 655 C CA . ALA A 1 81 ? -14.055 -13.219 -4.07 1 94.62 81 ALA A CA 1
ATOM 656 C C . ALA A 1 81 ? -12.945 -12.484 -3.324 1 94.62 81 ALA A C 1
ATOM 658 O O . ALA A 1 81 ? -12.602 -11.352 -3.676 1 94.62 81 ALA A O 1
ATOM 659 N N . GLU A 1 82 ? -12.555 -13.102 -2.264 1 93.56 82 GLU A N 1
ATOM 660 C CA . GLU A 1 82 ? -11.367 -12.664 -1.538 1 93.56 82 GLU A CA 1
ATOM 661 C C . GLU A 1 82 ? -10.25 -13.703 -1.635 1 93.56 82 GLU A C 1
ATOM 663 O O . GLU A 1 82 ? -10.25 -14.695 -0.905 1 93.56 82 GLU A O 1
ATOM 668 N N . LYS A 1 83 ? -9.32 -13.414 -2.557 1 95.94 83 LYS A N 1
ATOM 669 C CA . LYS A 1 83 ? -8.273 -14.383 -2.854 1 95.94 83 LYS A CA 1
ATOM 670 C C . LYS A 1 83 ? -6.957 -13.68 -3.178 1 95.94 83 LYS A C 1
ATOM 672 O O . LYS A 1 83 ? -6.941 -12.484 -3.471 1 95.94 83 LYS A O 1
ATOM 677 N N . VAL A 1 84 ? -5.926 -14.422 -3.051 1 96.81 84 VAL A N 1
ATOM 678 C CA . VAL A 1 84 ? -4.641 -14.055 -3.629 1 96.81 84 VAL A CA 1
ATOM 679 C C . VAL A 1 84 ? -4.246 -15.062 -4.707 1 96.81 84 VAL A C 1
ATOM 681 O O . VAL A 1 84 ? -4.188 -16.266 -4.453 1 96.81 84 VAL A O 1
ATOM 684 N N . VAL A 1 85 ? -4.059 -14.562 -5.875 1 98.31 85 VAL A N 1
ATOM 685 C CA . VAL A 1 85 ? -3.658 -15.391 -7.008 1 98.31 85 VAL A CA 1
ATOM 686 C C . VAL A 1 85 ? -2.146 -15.297 -7.207 1 98.31 85 VAL A C 1
ATOM 688 O O . VAL A 1 85 ? -1.596 -14.203 -7.324 1 98.31 85 VAL A O 1
ATOM 691 N N . VAL A 1 86 ? -1.515 -16.484 -7.285 1 98.38 86 VAL A N 1
ATOM 692 C CA . VAL A 1 86 ? -0.062 -16.516 -7.426 1 98.38 86 VAL A CA 1
ATOM 693 C C . VAL A 1 86 ? 0.309 -16.906 -8.852 1 98.38 86 VAL A C 1
ATOM 695 O O . VAL A 1 86 ? -0.238 -17.859 -9.406 1 98.38 86 VAL A O 1
ATOM 698 N N . VAL A 1 87 ? 1.197 -16.125 -9.43 1 98.56 87 VAL A N 1
ATOM 699 C CA . VAL A 1 87 ? 1.678 -16.438 -10.773 1 98.56 87 VAL A CA 1
ATOM 700 C C . VAL A 1 87 ? 3.205 -16.422 -10.797 1 98.56 87 VAL A C 1
ATOM 702 O O . VAL A 1 87 ? 3.83 -15.445 -10.391 1 98.56 87 VAL A O 1
ATOM 705 N N . ARG A 1 88 ? 3.738 -17.469 -11.188 1 98.25 88 ARG A N 1
ATOM 706 C CA . ARG A 1 88 ? 5.164 -17.547 -11.492 1 98.25 88 ARG A CA 1
ATOM 707 C C . ARG A 1 88 ? 5.398 -17.578 -13 1 98.25 88 ARG A C 1
ATOM 709 O O . ARG A 1 88 ? 4.828 -18.406 -13.711 1 98.25 88 ARG A O 1
ATOM 716 N N . LEU A 1 89 ? 6.262 -16.656 -13.438 1 98.06 89 LEU A N 1
ATOM 717 C CA . LEU A 1 89 ? 6.582 -16.562 -14.859 1 98.06 89 LEU A CA 1
ATOM 718 C C . LEU A 1 89 ? 7.91 -17.25 -15.156 1 98.06 89 LEU A C 1
ATOM 720 O O . LEU A 1 89 ? 8.859 -17.156 -14.375 1 98.06 89 LEU A O 1
ATOM 724 N N . ASP A 1 90 ? 8.008 -17.891 -16.266 1 96.81 90 ASP A N 1
ATOM 725 C CA . ASP A 1 90 ? 9.266 -18.516 -16.688 1 96.81 90 ASP A CA 1
ATOM 726 C C . ASP A 1 90 ? 10.266 -17.453 -17.141 1 96.81 90 ASP A C 1
ATOM 728 O O . ASP A 1 90 ? 11.477 -17.672 -17.078 1 96.81 90 ASP A O 1
ATOM 732 N N . GLN A 1 91 ? 9.789 -16.391 -17.641 1 97.25 91 GLN A N 1
ATOM 733 C CA . GLN A 1 91 ? 10.578 -15.211 -17.984 1 97.25 91 GLN A CA 1
ATOM 734 C C . GLN A 1 91 ? 9.977 -13.938 -17.406 1 97.25 91 GLN A C 1
ATOM 736 O O . GLN A 1 91 ? 8.758 -13.766 -17.406 1 97.25 91 GLN A O 1
ATOM 741 N N . PRO A 1 92 ? 10.828 -13.102 -16.938 1 97.94 92 PRO A N 1
ATOM 742 C CA . PRO A 1 92 ? 10.289 -11.891 -16.328 1 97.94 92 PRO A CA 1
ATOM 743 C C . PRO A 1 92 ? 9.602 -10.969 -17.328 1 97.94 92 PRO A C 1
ATOM 745 O O . PRO A 1 92 ? 9.961 -10.961 -18.516 1 97.94 92 PRO A O 1
ATOM 748 N N . VAL A 1 93 ? 8.656 -10.234 -16.844 1 98.5 93 VAL A N 1
ATOM 749 C CA . VAL A 1 93 ? 7.969 -9.195 -17.609 1 98.5 93 VAL A CA 1
ATOM 750 C C . VAL A 1 93 ? 8.195 -7.836 -16.938 1 98.5 93 VAL A C 1
ATOM 752 O O . VAL A 1 93 ? 8.352 -7.758 -15.719 1 98.5 93 VAL A O 1
ATOM 755 N N . THR A 1 94 ? 8.195 -6.801 -17.75 1 98.56 94 THR A N 1
ATOM 756 C CA . THR A 1 94 ? 8.5 -5.461 -17.25 1 98.56 94 THR A CA 1
ATOM 757 C C . THR A 1 94 ? 7.297 -4.863 -16.531 1 98.56 94 THR A C 1
ATOM 759 O O . THR A 1 94 ? 6.184 -4.875 -17.062 1 98.56 94 THR A O 1
ATOM 762 N N . PHE A 1 95 ? 7.492 -4.379 -15.336 1 98.62 95 PHE A N 1
ATOM 763 C CA . PHE A 1 95 ? 6.578 -3.553 -14.562 1 98.62 95 PHE A CA 1
ATOM 764 C C . PHE A 1 95 ? 7.227 -2.223 -14.195 1 98.62 95 PHE A C 1
ATOM 766 O O . PHE A 1 95 ? 8.438 -2.059 -14.344 1 98.62 95 PHE A O 1
ATOM 773 N N . HIS A 1 96 ? 6.391 -1.302 -13.883 1 96.38 96 HIS A N 1
ATOM 774 C CA . HIS A 1 96 ? 6.918 -0.077 -13.289 1 96.38 96 HIS A CA 1
ATOM 775 C C . HIS A 1 96 ? 6.906 -0.152 -11.766 1 96.38 96 HIS A C 1
ATOM 777 O O . HIS A 1 96 ? 6.051 -0.82 -11.18 1 96.38 96 HIS A O 1
ATOM 783 N N . ASN A 1 97 ? 7.914 0.534 -11.211 1 93.62 97 ASN A N 1
ATOM 784 C CA . ASN A 1 97 ? 8.094 0.523 -9.766 1 93.62 97 ASN A CA 1
ATOM 785 C C . ASN A 1 97 ? 6.977 1.279 -9.055 1 93.62 97 ASN A C 1
ATOM 787 O O . ASN A 1 97 ? 6.605 2.381 -9.469 1 93.62 97 ASN A O 1
ATOM 791 N N . MET A 1 98 ? 6.496 0.677 -8.016 1 89.69 98 MET A N 1
ATOM 792 C CA . MET A 1 98 ? 5.367 1.233 -7.281 1 89.69 98 MET A CA 1
ATOM 793 C C . MET A 1 98 ? 5.734 2.566 -6.641 1 89.69 98 MET A C 1
ATOM 795 O O . MET A 1 98 ? 4.902 3.471 -6.555 1 89.69 98 MET A O 1
ATOM 799 N N . ILE A 1 99 ? 7 2.684 -6.184 1 83.75 99 ILE A N 1
ATOM 800 C CA . ILE A 1 99 ? 7.445 3.857 -5.438 1 83.75 99 ILE A CA 1
ATOM 801 C C . ILE A 1 99 ? 7.98 4.91 -6.406 1 83.75 99 ILE A C 1
ATOM 803 O O . ILE A 1 99 ? 7.648 6.094 -6.293 1 83.75 99 ILE A O 1
ATOM 807 N N . VAL A 1 100 ? 8.781 4.445 -7.398 1 85.38 100 VAL A N 1
ATOM 808 C CA . VAL A 1 100 ? 9.336 5.316 -8.43 1 85.38 100 VAL A CA 1
ATOM 809 C C . VAL A 1 100 ? 8.844 4.871 -9.805 1 85.38 100 VAL A C 1
ATOM 811 O O . VAL A 1 100 ? 9.562 4.18 -10.531 1 85.38 100 VAL A O 1
ATOM 814 N N . PRO A 1 101 ? 7.73 5.383 -10.25 1 88.31 101 PRO A N 1
ATOM 815 C CA . PRO A 1 101 ? 7.055 4.855 -11.438 1 88.31 101 PRO A CA 1
ATOM 816 C C . PRO A 1 101 ? 7.895 5.004 -12.703 1 88.31 101 PRO A C 1
ATOM 818 O O . PRO A 1 101 ? 7.676 4.277 -13.68 1 88.31 101 PRO A O 1
ATOM 821 N N . SER A 1 102 ? 8.805 5.883 -12.711 1 88.44 102 SER A N 1
ATOM 822 C CA . SER A 1 102 ? 9.664 6.051 -13.875 1 88.44 102 SER A CA 1
ATOM 823 C C . SER A 1 102 ? 10.641 4.887 -14.023 1 88.44 102 SER A C 1
ATOM 825 O O . SER A 1 102 ? 11.203 4.668 -15.102 1 88.44 102 SER A O 1
ATOM 827 N N . ASN A 1 103 ? 10.891 4.152 -12.891 1 92.06 103 ASN A N 1
ATOM 828 C CA . ASN A 1 103 ? 11.789 3.004 -12.922 1 92.06 103 ASN A CA 1
ATOM 829 C C . ASN A 1 103 ? 11.07 1.738 -13.367 1 92.06 103 ASN A C 1
ATOM 831 O O . ASN A 1 103 ? 9.922 1.509 -12.992 1 92.06 103 ASN A O 1
ATOM 835 N N . GLU A 1 104 ? 11.781 1.009 -14.141 1 96.5 104 GLU A N 1
ATOM 836 C CA . GLU A 1 104 ? 11.25 -0.295 -1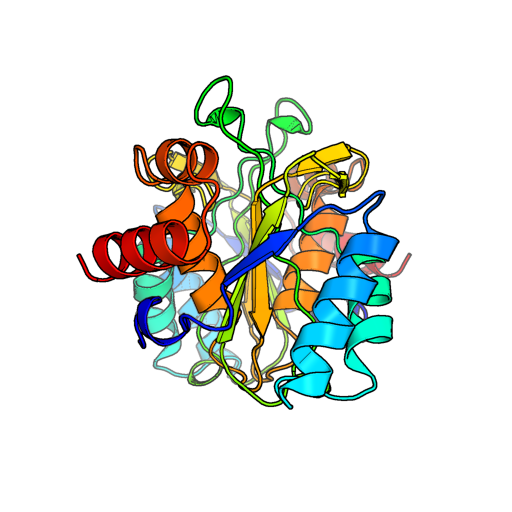4.539 1 96.5 104 GLU A CA 1
ATOM 837 C C . GLU A 1 104 ? 11.805 -1.405 -13.648 1 96.5 104 GLU A C 1
ATOM 839 O O . GLU A 1 104 ? 12.93 -1.312 -13.148 1 96.5 104 GLU A O 1
ATOM 844 N N . VAL A 1 105 ? 10.992 -2.404 -13.422 1 96.69 105 VAL A N 1
ATOM 845 C CA . VAL A 1 105 ? 11.367 -3.576 -12.641 1 96.69 105 VAL A CA 1
ATOM 846 C C . VAL A 1 105 ? 11 -4.848 -13.398 1 96.69 105 VAL A C 1
ATOM 848 O O . VAL A 1 105 ? 9.898 -4.957 -13.938 1 96.69 105 VAL A O 1
ATOM 851 N N . GLN A 1 106 ? 11.945 -5.809 -13.469 1 97.75 106 GLN A N 1
ATOM 852 C CA . GLN A 1 106 ? 11.672 -7.109 -14.062 1 97.75 106 GLN A CA 1
ATOM 853 C C . GLN A 1 106 ? 11.047 -8.062 -13.047 1 97.75 106 GLN A C 1
ATOM 855 O O . GLN A 1 106 ? 11.672 -8.398 -12.039 1 97.75 106 GLN A O 1
ATOM 860 N N . VAL A 1 107 ? 9.828 -8.516 -13.375 1 98.25 107 VAL A N 1
ATOM 861 C CA . VAL A 1 107 ? 9.055 -9.258 -12.383 1 98.25 107 VAL A CA 1
ATOM 862 C C . VAL A 1 107 ? 8.789 -10.672 -12.883 1 98.25 107 VAL A C 1
ATOM 864 O O . VAL A 1 107 ? 8.359 -10.859 -14.023 1 98.25 107 VAL A O 1
ATOM 867 N N . SER A 1 108 ? 9.039 -11.672 -11.977 1 97.25 108 SER A N 1
ATOM 868 C CA . SER A 1 108 ? 8.742 -13.047 -12.352 1 97.25 108 SER A CA 1
ATOM 869 C C . SER A 1 108 ? 7.816 -13.711 -11.336 1 97.25 108 SER A C 1
ATOM 871 O O . SER A 1 108 ? 7.375 -14.844 -11.539 1 97.25 108 SER A O 1
ATOM 873 N N . LEU A 1 109 ? 7.574 -13.086 -10.242 1 98 109 LEU A N 1
ATOM 874 C CA . LEU A 1 109 ? 6.648 -13.555 -9.219 1 98 109 LEU A CA 1
ATOM 875 C C . LEU A 1 109 ? 5.57 -12.508 -8.938 1 98 109 LEU A C 1
ATOM 877 O O . LEU A 1 109 ? 5.883 -11.359 -8.633 1 98 109 LEU A O 1
ATOM 881 N N . LEU A 1 110 ? 4.316 -12.914 -9.078 1 98.62 110 LEU A N 1
ATOM 882 C CA . LEU A 1 110 ? 3.209 -11.984 -8.891 1 98.62 110 LEU A CA 1
ATOM 883 C C . LEU A 1 110 ? 2.193 -12.531 -7.898 1 98.62 110 LEU A C 1
ATOM 885 O O . LEU A 1 110 ? 1.94 -13.742 -7.863 1 98.62 110 LEU A O 1
ATOM 889 N N . PHE A 1 111 ? 1.603 -11.656 -7.195 1 98.06 111 PHE A N 1
ATOM 890 C CA . PHE A 1 111 ? 0.527 -11.938 -6.254 1 98.06 111 PHE A CA 1
ATOM 891 C C . PHE A 1 111 ? -0.653 -11.008 -6.48 1 98.06 111 PHE A C 1
ATOM 893 O O . PHE A 1 111 ? -0.672 -9.883 -5.969 1 98.06 111 PHE A O 1
ATOM 900 N N . PHE A 1 112 ? -1.625 -11.484 -7.27 1 98.25 112 PHE A N 1
ATOM 901 C CA . PHE A 1 112 ? -2.814 -10.688 -7.547 1 98.25 112 PHE A CA 1
ATOM 902 C C . PHE A 1 112 ? -3.75 -10.68 -6.344 1 98.25 112 PHE A C 1
ATOM 904 O O . PHE A 1 112 ? -4.137 -11.734 -5.844 1 98.25 112 PHE A O 1
ATOM 911 N N . ILE A 1 113 ? -4.074 -9.539 -5.879 1 95.75 113 ILE A N 1
ATOM 912 C CA . ILE A 1 113 ? -5.031 -9.438 -4.781 1 95.75 113 ILE A CA 1
ATOM 913 C C . ILE A 1 113 ? -6.441 -9.258 -5.344 1 95.75 113 ILE A C 1
ATOM 915 O O . ILE A 1 113 ? -6.73 -8.266 -6.012 1 95.75 113 ILE A O 1
ATOM 919 N N . ILE A 1 114 ? -7.25 -10.266 -5.109 1 96 114 ILE A N 1
ATOM 920 C CA . ILE A 1 114 ? -8.68 -10.234 -5.398 1 96 114 ILE A CA 1
ATOM 921 C C . ILE A 1 114 ? -9.461 -9.984 -4.113 1 96 114 ILE A C 1
ATOM 923 O O . ILE A 1 114 ? -9.539 -10.859 -3.246 1 96 114 ILE A O 1
ATOM 927 N N . ASN A 1 115 ? -9.953 -8.773 -4.035 1 90.62 115 ASN A N 1
ATOM 928 C CA . ASN A 1 115 ? -10.633 -8.383 -2.807 1 90.62 115 ASN A CA 1
ATOM 929 C C . ASN A 1 115 ? -12 -7.773 -3.098 1 90.62 115 ASN A C 1
ATOM 931 O O . ASN A 1 115 ? -12.109 -6.809 -3.857 1 90.62 115 ASN A O 1
ATOM 935 N N . ASN A 1 116 ? -13.039 -8.336 -2.441 1 87.56 116 ASN A N 1
ATOM 936 C CA . ASN A 1 116 ? -14.391 -7.824 -2.666 1 87.56 116 ASN A CA 1
ATOM 937 C C . ASN A 1 116 ? -14.969 -7.191 -1.401 1 87.56 116 ASN A C 1
ATOM 939 O O . ASN A 1 116 ? -16.172 -7.004 -1.296 1 87.56 116 ASN A O 1
ATOM 943 N N . SER A 1 117 ? -14.07 -7.004 -0.447 1 78.38 117 SER A N 1
ATOM 944 C CA . SER A 1 117 ? -14.516 -6.391 0.8 1 78.38 117 SER A CA 1
ATOM 945 C C . SER A 1 117 ? -13.625 -5.219 1.19 1 78.38 117 SER A C 1
ATOM 947 O O . SER A 1 117 ? -12.516 -5.07 0.666 1 78.38 117 SER A O 1
ATOM 949 N N . ASN A 1 118 ? -14.047 -4.312 2.055 1 66.62 118 ASN A N 1
ATOM 950 C CA . ASN A 1 118 ? -13.367 -3.078 2.424 1 66.62 118 ASN A CA 1
ATOM 951 C C . ASN A 1 118 ? -12.172 -3.348 3.336 1 66.62 118 ASN A C 1
ATOM 953 O O . ASN A 1 118 ? -11.227 -2.559 3.377 1 66.62 118 ASN A O 1
ATOM 957 N N . ASP A 1 119 ? -12.141 -4.277 4.043 1 62.06 119 ASP A N 1
ATOM 958 C CA . ASP A 1 119 ? -11.219 -4.438 5.164 1 62.06 119 ASP A CA 1
ATOM 959 C C . ASP A 1 119 ? -9.969 -5.207 4.742 1 62.06 119 ASP A C 1
ATOM 961 O O . ASP A 1 119 ? -8.898 -5.039 5.336 1 62.06 119 ASP A O 1
ATOM 965 N N . SER A 1 120 ? -9.828 -5.598 3.5 1 67.06 120 SER A N 1
ATOM 966 C CA . SER A 1 120 ? -8.898 -6.715 3.398 1 67.06 120 SER A CA 1
ATOM 967 C C . SER A 1 120 ? -7.684 -6.344 2.553 1 67.06 120 SER A C 1
ATOM 969 O O . SER A 1 120 ? -6.562 -6.77 2.844 1 67.06 120 SER A O 1
ATOM 971 N N . GLN A 1 121 ? -7.742 -5.312 1.789 1 77.88 121 GLN A N 1
ATOM 972 C CA . GLN A 1 121 ? -6.664 -5.195 0.814 1 77.88 121 GLN A CA 1
ATOM 973 C C . GLN A 1 121 ? -5.371 -4.727 1.477 1 77.88 121 GLN A C 1
ATOM 975 O O . GLN A 1 121 ? -4.312 -5.32 1.275 1 77.88 121 GLN A O 1
ATOM 980 N N . THR A 1 122 ? -5.508 -3.691 2.256 1 77.38 122 THR A N 1
ATOM 981 C CA . THR A 1 122 ? -4.312 -3.133 2.881 1 77.38 122 THR A CA 1
ATOM 982 C C . THR A 1 122 ? -3.684 -4.141 3.84 1 77.38 122 THR A C 1
ATOM 984 O O . THR A 1 122 ? -2.459 -4.207 3.961 1 77.38 122 THR A O 1
ATOM 987 N N . ASN A 1 123 ? -4.531 -4.887 4.43 1 82.31 123 ASN A N 1
ATOM 988 C CA . ASN A 1 123 ? -4.027 -5.926 5.32 1 82.31 123 ASN A CA 1
ATOM 989 C C . ASN A 1 123 ? -3.326 -7.039 4.547 1 82.31 123 ASN A C 1
ATOM 991 O O . ASN A 1 123 ? -2.27 -7.516 4.961 1 82.31 123 ASN A O 1
ATOM 995 N N . ILE A 1 124 ? -3.912 -7.371 3.461 1 89.25 124 ILE A N 1
ATOM 996 C CA . ILE A 1 124 ? -3.312 -8.406 2.623 1 89.25 124 ILE A CA 1
ATOM 997 C C . ILE A 1 124 ? -1.961 -7.922 2.1 1 89.25 124 ILE A C 1
ATOM 999 O O . ILE A 1 124 ? -0.978 -8.664 2.131 1 89.25 124 ILE A O 1
ATOM 1003 N N . LEU A 1 125 ? -1.915 -6.691 1.665 1 88.19 125 LEU A N 1
ATOM 1004 C CA . LEU A 1 125 ? -0.674 -6.105 1.169 1 88.19 125 LEU A CA 1
ATOM 1005 C C . LEU A 1 125 ? 0.414 -6.152 2.236 1 88.19 125 LEU A C 1
ATOM 1007 O O . LEU A 1 125 ? 1.54 -6.574 1.964 1 88.19 125 LEU A O 1
ATOM 1011 N N . ALA A 1 126 ? 0.049 -5.742 3.379 1 86.31 126 ALA A N 1
ATOM 1012 C CA . ALA A 1 126 ? 1.013 -5.734 4.477 1 86.31 126 ALA A CA 1
ATOM 1013 C C . ALA A 1 126 ? 1.501 -7.148 4.789 1 86.31 126 ALA A C 1
ATOM 1015 O O . ALA A 1 126 ? 2.693 -7.359 5.02 1 86.31 126 ALA A O 1
ATOM 1016 N N . GLN A 1 127 ? 0.623 -8.055 4.824 1 89.69 127 GLN A N 1
ATOM 1017 C CA . GLN A 1 127 ? 0.99 -9.438 5.109 1 89.69 127 GLN A CA 1
ATOM 1018 C C . GLN A 1 127 ? 1.871 -10.016 4.004 1 89.69 127 GLN A C 1
ATOM 1020 O O . GLN A 1 127 ? 2.791 -10.789 4.273 1 89.69 127 GLN A O 1
ATOM 1025 N N . LEU A 1 128 ? 1.616 -9.664 2.814 1 92.94 128 LEU A N 1
ATOM 1026 C CA . LEU A 1 128 ? 2.461 -10.086 1.704 1 92.94 128 LEU A CA 1
ATOM 1027 C C . LEU A 1 128 ? 3.867 -9.508 1.842 1 92.94 128 LEU A C 1
ATOM 1029 O O . LEU A 1 128 ? 4.855 -10.211 1.613 1 92.94 128 LEU A O 1
ATOM 1033 N N . MET A 1 129 ? 3.975 -8.281 2.201 1 89.81 129 MET A N 1
ATOM 1034 C CA . MET A 1 129 ? 5.281 -7.664 2.396 1 89.81 129 MET A CA 1
ATOM 1035 C C . MET A 1 129 ? 6.078 -8.398 3.471 1 89.81 129 MET A C 1
ATOM 1037 O O . MET A 1 129 ? 7.273 -8.641 3.305 1 89.81 129 MET A O 1
ATOM 1041 N N . ASP A 1 130 ? 5.336 -8.719 4.539 1 88.38 130 ASP A N 1
ATOM 1042 C CA . ASP A 1 130 ? 5.965 -9.508 5.598 1 88.38 130 ASP A CA 1
ATOM 1043 C C . ASP A 1 130 ? 6.48 -10.836 5.066 1 88.38 130 ASP A C 1
ATOM 1045 O O . ASP A 1 130 ? 7.59 -11.258 5.398 1 88.38 130 ASP A O 1
ATOM 1049 N N . PHE A 1 131 ? 5.727 -11.469 4.281 1 92.56 131 PHE A N 1
ATOM 1050 C CA . PHE A 1 131 ? 6.09 -12.742 3.674 1 92.56 131 PHE A CA 1
ATOM 1051 C C . PHE A 1 131 ? 7.297 -12.586 2.756 1 92.56 131 PHE A C 1
ATOM 1053 O O . PHE A 1 131 ? 8.227 -13.391 2.795 1 92.56 131 PHE A O 1
ATOM 1060 N N . PHE A 1 132 ? 7.324 -11.547 1.954 1 93.19 132 PHE A N 1
ATOM 1061 C CA . PHE A 1 132 ? 8.391 -11.32 0.988 1 93.19 132 PHE A CA 1
ATOM 1062 C C . PHE A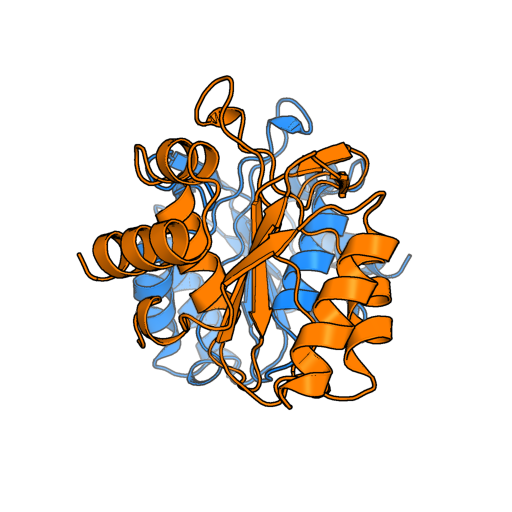 1 132 ? 9.711 -11.047 1.696 1 93.19 132 PHE A C 1
ATOM 1064 O O . PHE A 1 132 ? 10.773 -11.422 1.198 1 93.19 132 PHE A O 1
ATOM 1071 N N . THR A 1 133 ? 9.633 -10.43 2.777 1 88.94 133 THR A N 1
ATOM 1072 C CA . THR A 1 133 ? 10.859 -9.961 3.406 1 88.94 133 THR A CA 1
ATOM 1073 C C . THR A 1 133 ? 11.375 -10.977 4.418 1 88.94 133 THR A C 1
ATOM 1075 O O . THR A 1 133 ? 12.484 -10.828 4.945 1 88.94 133 THR A O 1
ATOM 1078 N N . ALA A 1 134 ? 10.5 -11.969 4.652 1 89.12 134 ALA A N 1
ATOM 1079 C CA . ALA A 1 134 ? 10.984 -13.062 5.488 1 89.12 134 ALA A CA 1
ATOM 1080 C C . ALA A 1 134 ? 12.102 -13.836 4.789 1 89.12 134 ALA A C 1
ATOM 1082 O O . ALA A 1 134 ? 12.031 -14.086 3.582 1 89.12 134 ALA A O 1
ATOM 1083 N N . ALA A 1 135 ? 13.062 -14.164 5.508 1 83.75 135 ALA A N 1
ATOM 1084 C CA . ALA A 1 135 ? 14.273 -14.773 4.957 1 83.75 135 ALA A CA 1
ATOM 1085 C C . ALA A 1 135 ? 13.945 -16.078 4.242 1 83.75 135 ALA A C 1
ATOM 1087 O O . ALA A 1 135 ? 13.25 -16.938 4.789 1 83.75 135 ALA A O 1
ATOM 1088 N N . GLY A 1 136 ? 14.383 -16.078 2.986 1 91.12 136 GLY A N 1
ATOM 1089 C CA . GLY A 1 136 ? 14.391 -17.344 2.256 1 91.12 136 GLY A CA 1
ATOM 1090 C C . GLY A 1 136 ? 13.133 -17.547 1.426 1 91.12 136 GLY A C 1
ATOM 1091 O O . GLY A 1 136 ? 13.125 -18.391 0.518 1 91.12 136 GLY A O 1
ATOM 1092 N N . ASN A 1 137 ? 12.055 -16.859 1.66 1 93.56 137 ASN A N 1
ATOM 1093 C CA . ASN A 1 137 ? 10.789 -17.141 0.992 1 93.56 137 ASN A CA 1
ATOM 1094 C C . ASN A 1 137 ? 10.867 -16.875 -0.506 1 93.56 137 ASN A C 1
ATOM 1096 O O . ASN A 1 137 ? 10.523 -17.719 -1.321 1 93.56 137 ASN A O 1
ATOM 1100 N N . LEU A 1 138 ? 11.352 -15.711 -0.886 1 93.94 138 LEU A N 1
ATOM 1101 C CA . LEU A 1 138 ? 11.414 -15.344 -2.297 1 93.94 138 LEU A CA 1
ATOM 1102 C C . LEU A 1 138 ? 12.383 -16.25 -3.051 1 93.94 138 LEU A C 1
ATOM 1104 O O . LEU A 1 138 ? 12.109 -16.656 -4.184 1 93.94 138 LEU A O 1
ATOM 1108 N N . GLU A 1 139 ? 13.445 -16.5 -2.395 1 93 139 GLU A N 1
ATOM 1109 C CA . GLU A 1 139 ? 14.422 -17.391 -3.006 1 93 139 GLU A CA 1
ATOM 1110 C C . GLU A 1 139 ? 13.82 -18.781 -3.264 1 93 139 GLU A C 1
ATOM 1112 O O . GLU A 1 139 ? 13.992 -19.344 -4.348 1 93 139 GLU A O 1
ATOM 1117 N N . ALA A 1 140 ? 13.148 -19.297 -2.264 1 94.31 140 ALA A N 1
ATOM 1118 C CA . ALA A 1 140 ? 12.523 -20.609 -2.396 1 94.31 140 ALA A CA 1
ATOM 1119 C C . ALA A 1 140 ? 11.5 -20.625 -3.527 1 94.31 140 ALA A C 1
ATOM 1121 O O . ALA A 1 140 ? 11.508 -21.516 -4.371 1 94.31 140 ALA A O 1
ATOM 1122 N N . LEU A 1 141 ? 10.719 -19.656 -3.574 1 95 141 LEU A N 1
ATOM 1123 C CA . LEU A 1 141 ? 9.672 -19.578 -4.582 1 95 141 LEU A CA 1
ATOM 1124 C C . LEU A 1 141 ? 10.266 -19.453 -5.98 1 95 141 LEU A C 1
ATOM 1126 O O . LEU A 1 141 ? 9.719 -20 -6.941 1 95 141 LEU A O 1
ATOM 1130 N N . SER A 1 142 ? 11.297 -18.703 -6.051 1 92.75 142 SER A N 1
ATOM 1131 C CA . SER A 1 142 ? 11.914 -18.453 -7.352 1 92.75 142 SER A CA 1
ATOM 1132 C C . SER A 1 142 ? 12.484 -19.734 -7.949 1 92.75 142 SER A C 1
ATOM 1134 O O . SER A 1 142 ? 12.703 -19.828 -9.164 1 92.75 142 SER A O 1
ATOM 1136 N N . LYS A 1 143 ? 12.672 -20.688 -7.145 1 92.75 143 LYS A N 1
ATOM 1137 C CA . LYS A 1 143 ? 13.305 -21.922 -7.594 1 92.75 143 LYS A CA 1
ATOM 1138 C C . LYS A 1 143 ? 12.258 -22.984 -7.906 1 92.75 143 LYS A C 1
ATOM 1140 O O . LYS A 1 143 ? 12.594 -24.062 -8.398 1 92.75 143 LYS A O 1
ATOM 1145 N N . MET A 1 144 ? 11.086 -22.672 -7.637 1 94.12 144 MET A N 1
ATOM 1146 C CA . MET A 1 144 ? 10 -23.625 -7.887 1 94.12 144 MET A CA 1
ATOM 1147 C C . MET A 1 144 ? 9.32 -23.328 -9.219 1 94.12 144 MET A C 1
ATOM 1149 O O . MET A 1 144 ? 9.133 -22.172 -9.586 1 94.12 144 MET A O 1
ATOM 1153 N N . ASP A 1 145 ? 9.086 -24.453 -9.945 1 90.69 145 ASP A N 1
ATOM 1154 C CA . ASP A 1 145 ? 8.484 -24.25 -11.258 1 90.69 145 ASP A CA 1
ATOM 1155 C C . ASP A 1 145 ? 7.207 -25.062 -11.414 1 90.69 145 ASP A C 1
ATOM 1157 O O . ASP A 1 145 ? 6.762 -25.344 -12.531 1 90.69 145 ASP A O 1
ATOM 1161 N N . ASP A 1 146 ? 6.68 -25.438 -10.305 1 94.94 146 ASP A N 1
ATOM 1162 C CA . ASP A 1 146 ? 5.477 -26.25 -10.25 1 94.94 146 ASP A CA 1
ATOM 1163 C C . ASP A 1 146 ? 4.422 -25.625 -9.344 1 94.94 146 ASP A C 1
ATOM 1165 O O . ASP A 1 146 ? 4.711 -25.281 -8.195 1 94.94 146 ASP A O 1
ATOM 1169 N N . ALA A 1 147 ? 3.213 -25.594 -9.938 1 96.56 147 ALA A N 1
ATOM 1170 C CA . ALA A 1 147 ? 2.141 -24.906 -9.219 1 96.56 147 ALA A CA 1
ATOM 1171 C C . ALA A 1 147 ? 1.834 -25.594 -7.898 1 96.56 147 ALA A C 1
ATOM 1173 O O . ALA A 1 147 ? 1.588 -24.938 -6.887 1 96.56 147 ALA A O 1
ATOM 1174 N N . ASP A 1 148 ? 1.864 -26.875 -7.887 1 96.81 148 ASP A N 1
ATOM 1175 C CA . ASP A 1 148 ? 1.577 -27.625 -6.668 1 96.81 148 ASP A CA 1
ATOM 1176 C C . ASP A 1 148 ? 2.645 -27.375 -5.605 1 96.81 148 ASP A C 1
ATOM 1178 O O . ASP A 1 148 ? 2.328 -27.219 -4.426 1 96.81 148 ASP A O 1
ATOM 1182 N N . LYS A 1 149 ? 3.869 -27.391 -6.047 1 96.5 149 LYS A N 1
ATOM 1183 C CA . LYS A 1 149 ? 4.973 -27.141 -5.125 1 96.5 149 LYS A CA 1
ATOM 1184 C C . LYS A 1 149 ? 4.895 -25.719 -4.559 1 96.5 149 LYS A C 1
ATOM 1186 O O . LYS A 1 149 ? 5.109 -25.516 -3.365 1 96.5 149 LYS A O 1
ATOM 1191 N N . LEU A 1 150 ? 4.566 -24.828 -5.461 1 96.81 150 LEU A N 1
ATOM 1192 C CA . LEU A 1 150 ? 4.418 -23.453 -5.027 1 96.81 150 LEU A CA 1
ATOM 1193 C C . LEU A 1 150 ? 3.324 -23.328 -3.971 1 96.81 150 LEU A C 1
ATOM 1195 O O . LEU A 1 150 ? 3.535 -22.719 -2.922 1 96.81 150 LEU A O 1
ATOM 1199 N N . PHE A 1 151 ? 2.229 -23.953 -4.234 1 96.75 151 PHE A N 1
ATOM 1200 C CA . PHE A 1 151 ? 1.106 -23.875 -3.307 1 96.75 151 PHE A CA 1
ATOM 1201 C C . PHE A 1 151 ? 1.476 -24.5 -1.966 1 96.75 151 PHE A C 1
ATOM 1203 O O . PHE A 1 151 ? 1.175 -23.938 -0.911 1 96.75 151 PHE A O 1
ATOM 1210 N N . HIS A 1 152 ? 2.109 -25.594 -2.01 1 95.19 152 HIS A N 1
ATOM 1211 C CA . HIS A 1 152 ? 2.486 -26.297 -0.784 1 95.19 152 HIS A CA 1
ATOM 1212 C C . HIS A 1 152 ? 3.451 -25.469 0.05 1 95.19 152 HIS A C 1
ATOM 1214 O O . HIS A 1 152 ? 3.289 -25.344 1.268 1 95.19 152 HIS A O 1
ATOM 1220 N N . TYR A 1 153 ? 4.41 -24.875 -0.607 1 95.38 153 TYR A N 1
ATOM 1221 C CA . TYR A 1 153 ? 5.371 -24.047 0.104 1 95.38 153 TYR A CA 1
ATOM 1222 C C . TYR A 1 153 ? 4.676 -22.875 0.792 1 95.38 153 TYR A C 1
ATOM 1224 O O . TYR A 1 153 ? 4.895 -22.625 1.98 1 95.38 153 TYR A O 1
ATOM 1232 N N . ILE A 1 154 ? 3.822 -22.188 0.027 1 94.5 154 ILE A N 1
ATOM 1233 C CA . ILE A 1 154 ? 3.133 -21 0.535 1 94.5 154 ILE A CA 1
ATOM 1234 C C . ILE A 1 154 ? 2.23 -21.391 1.703 1 94.5 154 ILE A C 1
ATOM 1236 O O . ILE A 1 154 ? 2.238 -20.75 2.748 1 94.5 154 ILE A O 1
ATOM 1240 N N . SER A 1 155 ? 1.535 -22.453 1.55 1 91.69 155 SER A N 1
ATOM 1241 C CA . SER A 1 155 ? 0.603 -22.922 2.57 1 91.69 155 SER A CA 1
ATOM 1242 C C . SER A 1 155 ? 1.337 -23.344 3.842 1 91.69 155 SER A C 1
ATOM 1244 O O . SER A 1 155 ? 0.844 -23.125 4.949 1 91.69 155 SER A O 1
ATOM 1246 N N . GLU A 1 156 ? 2.461 -23.891 3.688 1 89.81 156 GLU A N 1
ATOM 1247 C CA . GLU A 1 156 ? 3.232 -24.359 4.832 1 89.81 156 GLU A CA 1
ATOM 1248 C C . GLU A 1 156 ? 3.922 -23.203 5.551 1 89.81 156 GLU A C 1
ATOM 1250 O O . GLU A 1 156 ? 4.031 -23.203 6.777 1 89.81 156 GLU A O 1
ATOM 1255 N N . THR A 1 157 ? 4.418 -22.281 4.758 1 87.44 157 THR A N 1
ATOM 1256 C CA . THR A 1 157 ? 5.211 -21.188 5.301 1 87.44 157 THR A CA 1
ATOM 1257 C C . THR A 1 157 ? 4.312 -20.125 5.941 1 87.44 157 THR A C 1
ATOM 1259 O O . THR A 1 157 ? 4.664 -19.547 6.973 1 87.44 157 THR A O 1
ATOM 1262 N N . ILE A 1 158 ? 3.191 -19.766 5.324 1 80.44 158 ILE A N 1
ATOM 1263 C CA . ILE A 1 158 ? 2.293 -18.734 5.848 1 80.44 158 ILE A CA 1
ATOM 1264 C C . ILE A 1 158 ? 1.564 -19.266 7.078 1 80.44 158 ILE A C 1
ATOM 1266 O O . ILE A 1 158 ? 1.27 -18.516 8.008 1 80.44 158 ILE A O 1
ATOM 1270 N N . ASN A 1 159 ? 1.241 -20.469 7.211 1 63.38 159 ASN A N 1
ATOM 1271 C CA . ASN A 1 159 ? 0.606 -21.094 8.359 1 63.38 159 ASN A CA 1
ATOM 1272 C C . ASN A 1 159 ? 1.551 -21.156 9.562 1 63.38 159 ASN A C 1
ATOM 1274 O O . ASN A 1 159 ? 1.127 -21.453 10.68 1 63.38 159 ASN A O 1
ATOM 1278 N N . HIS A 1 160 ? 2.789 -20.859 9.453 1 59.16 160 HIS A N 1
ATOM 1279 C CA . HIS A 1 160 ? 3.705 -20.953 10.586 1 59.16 160 HIS A CA 1
ATOM 1280 C C . HIS A 1 160 ? 4.203 -19.578 11.016 1 59.16 160 HIS A C 1
ATOM 1282 O O . HIS A 1 160 ? 4.34 -18.672 10.188 1 59.16 160 HIS A O 1
ATOM 1288 N N . MET B 1 1 ? -12.109 9.211 -10.438 1 52.5 1 MET B N 1
ATOM 1289 C CA . MET B 1 1 ? -11.641 9.039 -9.062 1 52.5 1 MET B CA 1
ATOM 1290 C C . MET B 1 1 ? -11.406 10.383 -8.391 1 52.5 1 MET B C 1
ATOM 1292 O O . MET B 1 1 ? -11.055 11.359 -9.055 1 52.5 1 MET B O 1
ATOM 1296 N N . MET B 1 2 ? -11.867 10.469 -7.188 1 66.19 2 MET B N 1
ATOM 1297 C CA . MET B 1 2 ? -11.695 11.75 -6.504 1 66.19 2 MET B CA 1
ATOM 1298 C C . MET B 1 2 ? -10.219 12.102 -6.367 1 66.19 2 MET B C 1
ATOM 1300 O O . MET B 1 2 ? -9.398 11.234 -6.051 1 66.19 2 MET B O 1
ATOM 1304 N N . GLY B 1 3 ? -9.914 13.266 -6.789 1 79.12 3 GLY B N 1
ATOM 1305 C CA . GLY B 1 3 ? -8.539 13.734 -6.684 1 79.12 3 GLY B CA 1
ATOM 1306 C C . GLY B 1 3 ? -8.07 13.883 -5.246 1 79.12 3 GLY B C 1
ATOM 1307 O O . GLY B 1 3 ? -8.891 14.047 -4.336 1 79.12 3 GLY B O 1
ATOM 1308 N N . LEU B 1 4 ? -6.82 13.711 -5.008 1 85.62 4 LEU B N 1
ATOM 1309 C CA . LEU B 1 4 ? -6.188 13.797 -3.695 1 85.62 4 LEU B CA 1
ATOM 1310 C C . LEU B 1 4 ? -6.555 15.102 -2.996 1 85.62 4 LEU B C 1
ATOM 1312 O O . LEU B 1 4 ? -6.676 15.141 -1.77 1 85.62 4 LEU B O 1
ATOM 1316 N N . ASN B 1 5 ? -6.863 16.109 -3.764 1 88.12 5 ASN B N 1
ATOM 1317 C CA . ASN B 1 5 ? -7.172 17.422 -3.221 1 88.12 5 ASN B CA 1
ATOM 1318 C C . ASN B 1 5 ? -8.438 17.391 -2.365 1 88.12 5 ASN B C 1
ATOM 1320 O O . ASN B 1 5 ? -8.57 18.188 -1.425 1 88.12 5 ASN B O 1
ATOM 1324 N N . HIS B 1 6 ? -9.281 16.531 -2.602 1 90.06 6 HIS B N 1
ATOM 1325 C CA . HIS B 1 6 ? -10.57 16.438 -1.931 1 90.06 6 HIS B CA 1
ATOM 1326 C C . HIS B 1 6 ? -10.414 15.992 -0.483 1 90.06 6 HIS B C 1
ATOM 1328 O O . HIS B 1 6 ? -11.289 16.234 0.349 1 90.06 6 HIS B O 1
ATOM 1334 N N . PHE B 1 7 ? -9.281 15.438 -0.189 1 93.19 7 PHE B N 1
ATOM 1335 C CA . PHE B 1 7 ? -9.125 14.789 1.109 1 93.19 7 PHE B CA 1
ATOM 1336 C C . PHE B 1 7 ? -8.461 15.727 2.107 1 93.19 7 PHE B C 1
ATOM 1338 O O . PHE B 1 7 ? -8.453 15.461 3.311 1 93.19 7 PHE B O 1
ATOM 1345 N N . PHE B 1 8 ? -7.91 16.828 1.58 1 95.44 8 PHE B N 1
ATOM 1346 C CA . PHE B 1 8 ? -7.176 17.734 2.461 1 95.44 8 PHE B CA 1
ATOM 1347 C C . PHE B 1 8 ? -8.078 18.859 2.961 1 95.44 8 PHE B C 1
ATOM 1349 O O . PHE B 1 8 ? -8.922 19.359 2.217 1 95.44 8 PHE B O 1
ATOM 1356 N N . GLU B 1 9 ? -7.93 19.234 4.148 1 95.88 9 GLU B N 1
ATOM 1357 C CA . GLU B 1 9 ? -8.602 20.375 4.773 1 95.88 9 GLU B CA 1
ATOM 1358 C C . GLU B 1 9 ? -7.629 21.203 5.598 1 95.88 9 GLU B C 1
ATOM 1360 O O . GLU B 1 9 ? -6.75 20.656 6.27 1 95.88 9 GLU B O 1
ATOM 1365 N N . LYS B 1 10 ? -7.883 22.484 5.637 1 95.88 10 LYS B N 1
ATOM 1366 C CA . LYS B 1 10 ? -6.98 23.422 6.305 1 95.88 10 LYS B CA 1
ATOM 1367 C C . LYS B 1 10 ? -6.836 23.078 7.785 1 95.88 10 LYS B C 1
ATOM 1369 O O . LYS B 1 10 ? -5.738 23.156 8.336 1 95.88 10 LYS B O 1
ATOM 1374 N N . ASP B 1 11 ? -7.871 22.672 8.406 1 96.69 11 ASP B N 1
ATOM 1375 C CA . ASP B 1 11 ? -7.875 22.453 9.852 1 96.69 11 ASP B CA 1
ATOM 1376 C C . ASP B 1 11 ? -7.289 21.094 10.211 1 96.69 11 ASP B C 1
ATOM 1378 O O . ASP B 1 11 ? -7.23 20.719 11.383 1 96.69 11 ASP B O 1
ATOM 1382 N N . LEU B 1 12 ? -6.793 20.359 9.172 1 98 12 LEU B N 1
ATOM 1383 C CA . LEU B 1 12 ? -6.234 19.031 9.422 1 98 12 LEU B CA 1
ATOM 1384 C C . LEU B 1 12 ? -4.766 18.984 9.023 1 98 12 LEU B C 1
ATOM 1386 O O . LEU B 1 12 ? -4.258 17.922 8.648 1 98 12 LEU B O 1
ATOM 1390 N N . VAL B 1 13 ? -4.188 20.125 9.008 1 98.19 13 VAL B N 1
ATOM 1391 C CA . VAL B 1 13 ? -2.744 20.25 8.852 1 98.19 13 VAL B CA 1
ATOM 1392 C C . VAL B 1 13 ? -2.135 20.781 10.148 1 98.19 13 VAL B C 1
ATOM 1394 O O . VAL B 1 13 ? -2.559 21.812 10.672 1 98.19 13 VAL B O 1
ATOM 1397 N N . PHE B 1 14 ? -1.132 20.016 10.672 1 98.19 14 PHE B N 1
ATOM 1398 C CA . PHE B 1 14 ? -0.602 20.359 11.992 1 98.19 14 PHE B CA 1
ATOM 1399 C C . PHE B 1 14 ? 0.921 20.406 11.961 1 98.19 14 PHE B C 1
ATOM 1401 O O . PHE B 1 14 ? 1.566 19.609 11.289 1 98.19 14 PHE B O 1
ATOM 1408 N N . CYS B 1 15 ? 1.487 21.328 12.641 1 98.19 15 CYS B N 1
ATOM 1409 C CA . CYS B 1 15 ? 2.895 21.344 13.023 1 98.19 15 CYS B CA 1
ATOM 1410 C C . CYS B 1 15 ? 3.062 21.016 14.508 1 98.19 15 CYS B C 1
ATOM 1412 O O . CYS B 1 15 ? 2.59 21.766 15.367 1 98.19 15 CYS B O 1
ATOM 1414 N N . LEU B 1 16 ? 3.721 19.906 14.828 1 98.19 16 LEU B N 1
ATOM 1415 C CA . LEU B 1 16 ? 3.742 19.406 16.203 1 98.19 16 LEU B CA 1
ATOM 1416 C C . LEU B 1 16 ? 5.168 19.078 16.641 1 98.19 16 LEU B C 1
ATOM 1418 O O . LEU B 1 16 ? 6.062 18.953 15.797 1 98.19 16 LEU B O 1
ATOM 1422 N N . HIS B 1 17 ? 5.348 19.078 17.953 1 98.38 17 HIS B N 1
ATOM 1423 C CA . HIS B 1 17 ? 6.48 18.438 18.609 1 98.38 17 HIS B CA 1
ATOM 1424 C C . HIS B 1 17 ? 6.066 17.125 19.266 1 98.38 17 HIS B C 1
ATOM 1426 O O . HIS B 1 17 ? 5.062 17.078 19.969 1 98.38 17 HIS B O 1
ATOM 1432 N N . ALA B 1 18 ? 6.734 16.047 18.922 1 98.62 18 ALA B N 1
ATOM 1433 C CA . ALA B 1 18 ? 6.473 14.758 19.562 1 98.62 18 ALA B CA 1
ATOM 1434 C C . ALA B 1 18 ? 7.773 14.094 20.016 1 98.62 18 ALA B C 1
ATOM 1436 O O . ALA B 1 18 ? 8.766 14.094 19.281 1 98.62 18 ALA B O 1
ATOM 1437 N N . ASP B 1 19 ? 7.773 13.477 21.172 1 98.19 19 ASP B N 1
ATOM 1438 C CA . ASP B 1 19 ? 8.969 12.859 21.75 1 98.19 19 ASP B CA 1
ATOM 1439 C C . ASP B 1 19 ? 9.219 11.477 21.141 1 98.19 19 ASP B C 1
ATOM 1441 O O . ASP B 1 19 ? 10.359 11.016 21.078 1 98.19 19 ASP B O 1
ATOM 1445 N N . ASN B 1 20 ? 8.25 10.812 20.859 1 98.19 20 ASN B N 1
ATOM 1446 C CA . ASN B 1 20 ? 8.297 9.492 20.234 1 98.19 20 ASN B CA 1
ATOM 1447 C C . ASN B 1 20 ? 7.004 9.188 19.484 1 98.19 20 ASN B C 1
ATOM 1449 O O . ASN B 1 20 ? 6.082 10.008 19.453 1 98.19 20 ASN B O 1
ATOM 1453 N N . GLN B 1 21 ? 6.969 8.07 18.844 1 98.38 21 GLN B N 1
ATOM 1454 C CA . GLN B 1 21 ? 5.84 7.676 18 1 98.38 21 GLN B CA 1
ATOM 1455 C C . GLN B 1 21 ? 4.547 7.633 18.812 1 98.38 21 GLN B C 1
ATOM 1457 O O . GLN B 1 21 ? 3.502 8.102 18.359 1 98.38 21 GLN B O 1
ATOM 1462 N N . GLU B 1 22 ? 4.59 7.039 20 1 97.75 22 GLU B N 1
ATOM 1463 C CA . GLU B 1 22 ? 3.412 6.934 20.859 1 97.75 22 GLU B CA 1
ATOM 1464 C C . GLU B 1 22 ? 2.867 8.312 21.219 1 97.75 22 GLU B C 1
ATOM 1466 O O . GLU B 1 22 ? 1.655 8.531 21.188 1 97.75 22 GLU B O 1
ATOM 1471 N N . ASP B 1 23 ? 3.766 9.172 21.594 1 98.62 23 ASP B N 1
ATOM 1472 C CA . ASP B 1 23 ? 3.369 10.547 21.891 1 98.62 23 ASP B CA 1
ATOM 1473 C C . ASP B 1 23 ? 2.705 11.203 20.688 1 98.62 23 ASP B C 1
ATOM 1475 O O . ASP B 1 23 ? 1.675 11.859 20.812 1 98.62 23 ASP B O 1
ATOM 1479 N N . LEU B 1 24 ? 3.273 11.062 19.516 1 98.81 24 LEU B N 1
ATOM 1480 C CA . LEU B 1 24 ? 2.717 11.578 18.266 1 98.81 24 LEU B CA 1
ATOM 1481 C C . LEU B 1 24 ? 1.305 11.047 18.047 1 98.81 24 LEU B C 1
ATOM 1483 O O . LEU B 1 24 ? 0.382 11.82 17.781 1 98.81 24 LEU B O 1
ATOM 1487 N N . PHE B 1 25 ? 1.102 9.734 18.156 1 98.81 25 PHE B N 1
ATOM 1488 C CA . PHE B 1 25 ? -0.189 9.102 17.906 1 98.81 25 PHE B CA 1
ATOM 1489 C C . PHE B 1 25 ? -1.23 9.586 18.906 1 98.81 25 PHE B C 1
ATOM 1491 O O . PHE B 1 25 ? -2.389 9.812 18.547 1 98.81 25 PHE B O 1
ATOM 1498 N N . ASN B 1 26 ? -0.8 9.758 20.156 1 98.44 26 ASN B N 1
ATOM 1499 C CA . ASN B 1 26 ? -1.702 10.297 21.172 1 98.44 26 ASN B CA 1
ATOM 1500 C C . ASN B 1 26 ? -2.184 11.703 20.812 1 98.44 26 ASN B C 1
ATOM 1502 O O . ASN B 1 26 ? -3.379 11.984 20.875 1 98.44 26 ASN B O 1
ATOM 1506 N N . GLN B 1 27 ? -1.262 12.555 20.453 1 98.69 27 GLN B N 1
ATOM 1507 C CA . GLN B 1 27 ? -1.6 13.93 20.094 1 98.69 27 GLN B CA 1
ATOM 1508 C C . GLN B 1 27 ? -2.557 13.969 18.906 1 98.69 27 GLN B C 1
ATOM 1510 O O . GLN B 1 27 ? -3.588 14.648 18.953 1 98.69 27 GLN B O 1
ATOM 1515 N N . VAL B 1 28 ? -2.234 13.25 17.875 1 98.69 28 VAL B N 1
ATOM 1516 C CA . VAL B 1 28 ? -3.033 13.273 16.656 1 98.69 28 VAL B CA 1
ATOM 1517 C C . VAL B 1 28 ? -4.414 12.68 16.922 1 98.69 28 VAL B C 1
ATOM 1519 O O . VAL B 1 28 ? -5.43 13.242 16.516 1 98.69 28 VAL B O 1
ATOM 1522 N N . ALA B 1 29 ? -4.441 11.547 17.625 1 98.69 29 ALA B N 1
ATOM 1523 C CA . ALA B 1 29 ? -5.719 10.914 17.953 1 98.69 29 ALA B CA 1
ATOM 1524 C C . ALA B 1 29 ? -6.617 11.867 18.734 1 98.69 29 ALA B C 1
ATOM 1526 O O . ALA B 1 29 ? -7.812 11.969 18.453 1 98.69 29 ALA B O 1
ATOM 1527 N N . ASN B 1 30 ? -6.078 12.539 19.734 1 98.5 30 ASN B N 1
ATOM 1528 C CA . ASN B 1 30 ? -6.848 13.492 20.531 1 98.5 30 ASN B CA 1
ATOM 1529 C C . ASN B 1 30 ? -7.418 14.609 19.656 1 98.5 30 ASN B C 1
ATOM 1531 O O . ASN B 1 30 ? -8.594 14.961 19.781 1 98.5 30 ASN B O 1
ATOM 1535 N N . LEU B 1 31 ? -6.562 15.164 18.781 1 98.31 31 LEU B N 1
ATOM 1536 C CA . LEU B 1 31 ? -6.984 16.234 17.891 1 98.31 31 LEU B CA 1
ATOM 1537 C C . LEU B 1 31 ? -8.125 15.781 16.984 1 98.31 31 LEU B C 1
ATOM 1539 O O . LEU B 1 31 ? -9.094 16.516 16.781 1 98.31 31 LEU B O 1
ATOM 1543 N N . LEU B 1 32 ? -8.086 14.578 16.469 1 98.5 32 LEU B N 1
ATOM 1544 C CA . LEU B 1 32 ? -9.062 14.078 15.516 1 98.5 32 LEU B CA 1
ATOM 1545 C C . LEU B 1 32 ? -10.352 13.672 16.219 1 98.5 32 LEU B C 1
ATOM 1547 O O . LEU B 1 32 ? -11.445 13.828 15.664 1 98.5 32 LEU B O 1
ATOM 1551 N N . GLU B 1 33 ? -10.234 13.102 17.422 1 97.94 33 GLU B N 1
ATOM 1552 C CA . GLU B 1 33 ? -11.414 12.766 18.203 1 97.94 33 GLU B CA 1
ATOM 1553 C C . GLU B 1 33 ? -12.219 14.016 18.547 1 97.94 33 GLU B C 1
ATOM 1555 O O . GLU B 1 33 ? -13.445 14.016 18.453 1 97.94 33 GLU B O 1
ATOM 1560 N N . GLU B 1 34 ? -11.508 15.023 18.984 1 97.31 34 GLU B N 1
ATOM 1561 C CA . GLU B 1 34 ? -12.141 16.297 19.328 1 97.31 34 GLU B CA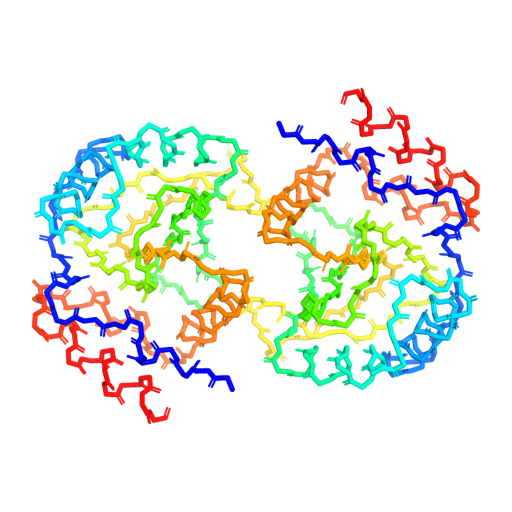 1
ATOM 1562 C C . GLU B 1 34 ? -12.922 16.859 18.141 1 97.31 34 GLU B C 1
ATOM 1564 O O . GLU B 1 34 ? -13.953 17.5 18.328 1 97.31 34 GLU B O 1
ATOM 1569 N N . ARG B 1 35 ? -12.469 16.578 16.953 1 97.12 35 ARG B N 1
ATOM 1570 C CA . ARG B 1 35 ? -13.07 17.109 15.742 1 97.12 35 ARG B CA 1
ATOM 1571 C C . ARG B 1 35 ? -14.07 16.125 15.156 1 97.12 35 ARG B C 1
ATOM 1573 O O . ARG B 1 35 ? -14.625 16.359 14.078 1 97.12 35 ARG B O 1
ATOM 1580 N N . HIS B 1 36 ? -14.289 15.008 15.812 1 97.44 36 HIS B N 1
ATOM 1581 C CA . HIS B 1 36 ? -15.242 13.977 15.422 1 97.44 36 HIS B CA 1
ATOM 1582 C C . HIS B 1 36 ? -14.906 13.406 14.047 1 97.44 36 HIS B C 1
ATOM 1584 O O . HIS B 1 36 ? -15.805 13.195 13.227 1 97.44 36 HIS B O 1
ATOM 1590 N N . ILE B 1 37 ? -13.656 13.242 13.805 1 97.75 37 ILE B N 1
ATOM 1591 C CA . ILE B 1 37 ? -13.148 12.672 12.562 1 97.75 37 ILE B CA 1
ATOM 1592 C C . ILE B 1 37 ? -12.938 11.172 12.727 1 97.75 37 ILE B C 1
ATOM 1594 O O . ILE B 1 37 ? -13.039 10.414 11.766 1 97.75 37 ILE B O 1
ATOM 1598 N N . VAL B 1 38 ? -12.688 10.805 13.984 1 98.25 38 VAL B N 1
ATOM 1599 C CA . VAL B 1 38 ? -12.445 9.398 14.312 1 98.25 38 VAL B CA 1
ATOM 1600 C C . VAL B 1 38 ? -13.227 9.016 15.562 1 98.25 38 VAL B C 1
ATOM 1602 O O . VAL B 1 38 ? -13.75 9.891 16.266 1 98.25 38 VAL B O 1
ATOM 1605 N N . THR B 1 39 ? -13.32 7.699 15.797 1 98.19 39 THR B N 1
ATOM 1606 C CA . THR B 1 39 ? -13.984 7.191 17 1 98.19 39 THR B CA 1
ATOM 1607 C C . THR B 1 39 ? -13.008 7.145 18.172 1 98.19 39 THR B C 1
ATOM 1609 O O . THR B 1 39 ? -11.812 7.41 18 1 98.19 39 THR B O 1
ATOM 1612 N N . PHE B 1 40 ? -13.539 6.832 19.344 1 97.56 40 PHE B N 1
ATOM 1613 C CA . PHE B 1 40 ? -12.734 6.75 20.562 1 97.56 40 PHE B CA 1
ATOM 1614 C C . PHE B 1 40 ? -11.75 5.594 20.469 1 97.56 40 PHE B C 1
ATOM 1616 O O . PHE B 1 40 ? -10.727 5.59 21.172 1 97.56 40 PHE B O 1
ATOM 1623 N N . SER B 1 41 ? -12.047 4.617 19.641 1 98 41 SER B N 1
ATOM 1624 C CA . SER B 1 41 ? -11.195 3.438 19.531 1 98 41 SER B CA 1
ATOM 1625 C C . SER B 1 41 ? -10.008 3.693 18.609 1 98 41 SER B C 1
ATOM 1627 O O . SER B 1 41 ? -9.109 2.859 18.5 1 98 41 SER B O 1
ATOM 1629 N N . TYR B 1 42 ? -9.961 4.816 17.953 1 98.31 42 TYR B N 1
ATOM 1630 C CA . TYR B 1 42 ? -8.992 5.117 16.891 1 98.31 42 TYR B CA 1
ATOM 1631 C C . TYR B 1 42 ? -7.566 5.043 17.438 1 98.31 42 TYR B C 1
ATOM 1633 O O . TYR B 1 42 ? -6.695 4.43 16.812 1 98.31 42 TYR B O 1
ATOM 1641 N N . LYS B 1 43 ? -7.309 5.652 18.578 1 98.12 43 LYS B N 1
ATOM 1642 C CA . LYS B 1 43 ? -5.953 5.738 19.109 1 98.12 43 LYS B CA 1
ATOM 1643 C C . LYS B 1 43 ? -5.344 4.348 19.297 1 98.12 43 LYS B C 1
ATOM 1645 O O . LYS B 1 43 ? -4.254 4.07 18.781 1 98.12 43 LYS B O 1
ATOM 1650 N N . ASN B 1 44 ? -6.023 3.484 20.016 1 98.19 44 ASN B N 1
ATOM 1651 C CA . ASN B 1 44 ? -5.527 2.133 20.25 1 98.19 44 ASN B CA 1
ATOM 1652 C C . ASN B 1 44 ? -5.379 1.354 18.938 1 98.19 44 ASN B C 1
ATOM 1654 O O . ASN B 1 44 ? -4.402 0.625 18.75 1 98.19 44 ASN B O 1
ATOM 1658 N N . ALA B 1 45 ? -6.348 1.557 18.062 1 96.81 45 ALA B N 1
ATOM 1659 C CA . ALA B 1 45 ? -6.293 0.884 16.766 1 96.81 45 ALA B CA 1
ATOM 1660 C C . ALA B 1 45 ? -5.066 1.324 15.977 1 96.81 45 ALA B C 1
ATOM 1662 O O . ALA B 1 45 ? -4.402 0.501 15.336 1 96.81 45 ALA B O 1
ATOM 1663 N N . LEU B 1 46 ? -4.805 2.59 16.016 1 97.81 46 LEU B N 1
ATOM 1664 C CA . LEU B 1 46 ? -3.672 3.16 15.289 1 97.81 46 LEU B CA 1
ATOM 1665 C C . LEU B 1 46 ? -2.355 2.58 15.805 1 97.81 46 LEU B C 1
ATOM 1667 O O . LEU B 1 46 ? -1.504 2.174 15.008 1 97.81 46 LEU B O 1
ATOM 1671 N N . ILE B 1 47 ? -2.189 2.545 17.094 1 98 47 ILE B N 1
ATOM 1672 C CA . ILE B 1 47 ? -0.972 2.039 17.719 1 98 47 ILE B CA 1
ATOM 1673 C C . ILE B 1 47 ? -0.794 0.561 17.391 1 98 47 ILE B C 1
ATOM 1675 O O . ILE B 1 47 ? 0.287 0.138 16.969 1 98 47 ILE B O 1
ATOM 1679 N N . GLU B 1 48 ? -1.833 -0.238 17.5 1 96.19 48 GLU B N 1
ATOM 1680 C CA . GLU B 1 48 ? -1.778 -1.671 17.234 1 96.19 48 GLU B CA 1
ATOM 1681 C C . GLU B 1 48 ? -1.49 -1.94 15.758 1 96.19 48 GLU B C 1
ATOM 1683 O O . GLU B 1 48 ? -0.675 -2.805 15.422 1 96.19 48 GLU B O 1
ATOM 1688 N N . ARG B 1 49 ? -2.146 -1.197 14.906 1 93.81 49 ARG B N 1
ATOM 1689 C CA . ARG B 1 49 ? -1.967 -1.377 13.469 1 93.81 49 ARG B CA 1
ATOM 1690 C C . ARG B 1 49 ? -0.541 -1.033 13.047 1 93.81 49 ARG B C 1
ATOM 1692 O O . ARG B 1 49 ? 0.073 -1.76 12.266 1 93.81 49 ARG B O 1
ATOM 1699 N N . GLU B 1 50 ? 0.003 0.036 13.547 1 96.69 50 GLU B N 1
ATOM 1700 C CA . GLU B 1 50 ? 1.36 0.456 13.211 1 96.69 50 GLU B CA 1
ATOM 1701 C C . GLU B 1 50 ? 2.391 -0.55 13.719 1 96.69 50 GLU B C 1
ATOM 1703 O O . GLU B 1 50 ? 3.391 -0.812 13.047 1 96.69 50 GLU B O 1
ATOM 1708 N N . ARG B 1 51 ? 2.115 -1.119 14.82 1 94.75 51 ARG B N 1
ATOM 1709 C CA . ARG B 1 51 ? 3.012 -2.123 15.391 1 94.75 51 ARG B CA 1
ATOM 1710 C C . ARG B 1 51 ? 3.051 -3.375 14.523 1 94.75 51 ARG B C 1
ATOM 1712 O O . ARG B 1 51 ? 4.117 -3.943 14.289 1 94.75 51 ARG B O 1
ATOM 1719 N N . ALA B 1 52 ? 1.964 -3.744 14.039 1 91.25 52 ALA B N 1
ATOM 1720 C CA . ALA B 1 52 ? 1.847 -4.961 13.242 1 91.25 52 ALA B CA 1
ATOM 1721 C C . ALA B 1 52 ? 2.295 -4.719 11.805 1 91.25 52 ALA B C 1
ATOM 1723 O O . ALA B 1 52 ? 2.875 -5.602 11.164 1 91.25 52 ALA B O 1
ATOM 1724 N N . PHE B 1 53 ? 1.999 -3.525 11.305 1 91.62 53 PHE B N 1
ATOM 1725 C CA . PHE B 1 53 ? 2.246 -3.178 9.906 1 91.62 53 PHE B CA 1
ATOM 1726 C C . PHE B 1 53 ? 2.828 -1.773 9.797 1 91.62 53 PHE B C 1
ATOM 1728 O O . PHE B 1 53 ? 2.109 -0.821 9.484 1 91.62 53 PHE B O 1
ATOM 1735 N N . PRO B 1 54 ? 4.137 -1.685 9.93 1 94.88 54 PRO B N 1
ATOM 1736 C CA . PRO B 1 54 ? 4.789 -0.373 9.898 1 94.88 54 PRO B CA 1
ATOM 1737 C C . PRO B 1 54 ? 4.52 0.389 8.602 1 94.88 54 PRO B C 1
ATOM 1739 O O . PRO B 1 54 ? 4.312 -0.225 7.555 1 94.88 54 PRO B O 1
ATOM 1742 N N . THR B 1 55 ? 4.562 1.783 8.664 1 95.94 55 THR B N 1
ATOM 1743 C CA . THR B 1 55 ? 4.141 2.582 7.516 1 95.94 55 THR B CA 1
ATOM 1744 C C . THR B 1 55 ? 5.207 3.609 7.152 1 95.94 55 THR B C 1
ATOM 1746 O O . THR B 1 55 ? 4.953 4.527 6.371 1 95.94 55 THR B O 1
ATOM 1749 N N . GLY B 1 56 ? 6.414 3.531 7.758 1 96.56 56 GLY B N 1
ATOM 1750 C CA . GLY B 1 56 ? 7.496 4.434 7.391 1 96.56 56 GLY B CA 1
ATOM 1751 C C . GLY B 1 56 ? 8.047 4.164 6.004 1 96.56 56 GLY B C 1
ATOM 1752 O O . GLY B 1 56 ? 8.188 3.008 5.598 1 96.56 56 GLY B O 1
ATOM 1753 N N . LEU B 1 57 ? 8.344 5.215 5.316 1 94.31 57 LEU B N 1
ATOM 1754 C CA . LEU B 1 57 ? 8.914 5.125 3.975 1 94.31 57 LEU B CA 1
A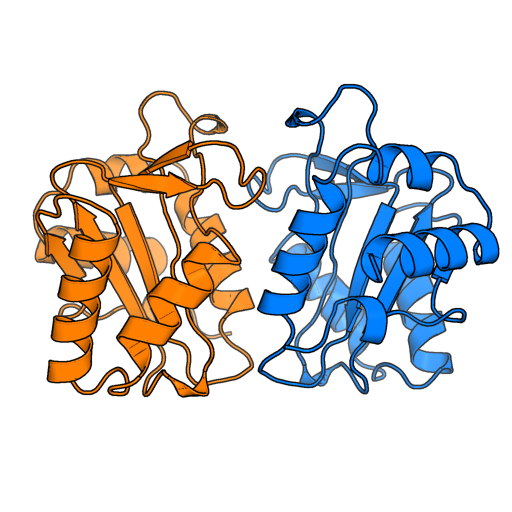TOM 1755 C C . LEU B 1 57 ? 10.258 5.848 3.906 1 94.31 57 LEU B C 1
ATOM 1757 O O . LEU B 1 57 ? 10.336 7.047 4.18 1 94.31 57 LEU B O 1
ATOM 1761 N N . ASP B 1 58 ? 11.242 5.113 3.559 1 92 58 ASP B N 1
ATOM 1762 C CA . ASP B 1 58 ? 12.562 5.684 3.316 1 92 58 ASP B CA 1
ATOM 1763 C C . ASP B 1 58 ? 12.633 6.352 1.945 1 92 58 ASP B C 1
ATOM 1765 O O . ASP B 1 58 ? 12.516 5.68 0.917 1 92 58 ASP B O 1
ATOM 1769 N N . MET B 1 59 ? 12.852 7.637 1.9 1 91.12 59 MET B N 1
ATOM 1770 C CA . MET B 1 59 ? 12.812 8.391 0.649 1 91.12 59 MET B CA 1
ATOM 1771 C C . MET B 1 59 ? 14.219 8.742 0.178 1 91.12 59 MET B C 1
ATOM 1773 O O . MET B 1 59 ? 14.383 9.531 -0.754 1 91.12 59 MET B O 1
ATOM 1777 N N . ASN B 1 60 ? 15.172 8.156 0.736 1 86.81 60 ASN B N 1
ATOM 1778 C CA . ASN B 1 60 ? 16.562 8.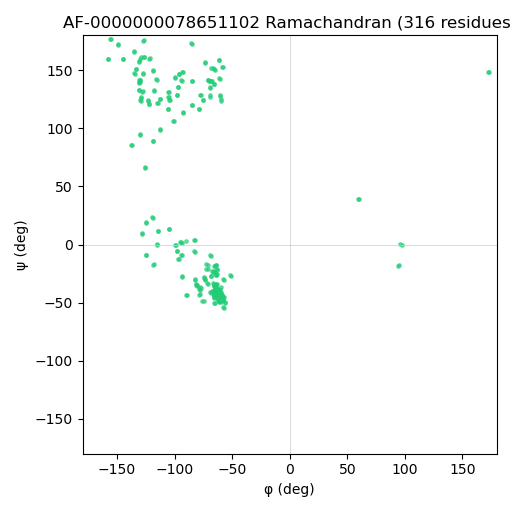484 0.436 1 86.81 60 ASN B CA 1
ATOM 1779 C C . ASN B 1 60 ? 16.906 8.18 -1.019 1 86.81 60 ASN B C 1
ATOM 1781 O O . ASN B 1 60 ? 17.812 8.797 -1.586 1 86.81 60 ASN B O 1
ATOM 1785 N N . PHE B 1 61 ? 16.203 7.285 -1.596 1 78.69 61 PHE B N 1
ATOM 1786 C CA . PHE B 1 61 ? 16.5 6.918 -2.979 1 78.69 61 PHE B CA 1
ATOM 1787 C C . PHE B 1 61 ? 16.188 8.078 -3.92 1 78.69 61 PHE B C 1
ATOM 1789 O O . PHE B 1 61 ? 16.703 8.125 -5.043 1 78.69 61 PHE B O 1
ATOM 1796 N N . LEU B 1 62 ? 15.328 9.008 -3.541 1 83.31 62 LEU B N 1
ATOM 1797 C CA . LEU B 1 62 ? 14.953 10.156 -4.363 1 83.31 62 LEU B CA 1
ATOM 1798 C C . LEU B 1 62 ? 15.984 11.266 -4.25 1 83.31 62 LEU B C 1
ATOM 1800 O O . LEU B 1 62 ? 16.094 12.117 -5.141 1 83.31 62 LEU B O 1
ATOM 1804 N N . GLY B 1 63 ? 16.578 11.406 -3.299 1 81.44 63 GLY B N 1
ATOM 1805 C CA . GLY B 1 63 ? 17.562 12.43 -3.012 1 81.44 63 GLY B CA 1
ATOM 1806 C C . GLY B 1 63 ? 18.047 12.406 -1.572 1 81.44 63 GLY B C 1
ATOM 1807 O O . GLY B 1 63 ? 17.297 12.047 -0.667 1 81.44 63 GLY B O 1
ATOM 1808 N N . LYS B 1 64 ? 19.359 12.844 -1.624 1 76.38 64 LYS B N 1
ATOM 1809 C CA . LYS B 1 64 ? 19.938 12.953 -0.288 1 76.38 64 LYS B CA 1
ATOM 1810 C C . LYS B 1 64 ? 19.297 14.094 0.496 1 76.38 64 LYS B C 1
ATOM 1812 O O . LYS B 1 64 ? 18.859 15.086 -0.089 1 76.38 64 LYS B O 1
ATOM 1817 N N . ASP B 1 65 ? 18.828 13.945 1.633 1 83.75 65 ASP B N 1
ATOM 1818 C CA . ASP B 1 65 ? 18.391 14.984 2.557 1 83.75 65 ASP B CA 1
ATOM 1819 C C . ASP B 1 65 ? 16.875 15.211 2.461 1 83.75 65 ASP B C 1
ATOM 1821 O O . ASP B 1 65 ? 16.359 16.219 2.951 1 83.75 65 ASP B O 1
ATOM 1825 N N . LEU B 1 66 ? 16.234 14.492 1.636 1 90.94 66 LEU B N 1
ATOM 1826 C CA . LEU B 1 66 ? 14.773 14.57 1.637 1 90.94 66 LEU B CA 1
ATOM 1827 C C . LEU B 1 66 ? 14.195 13.906 2.885 1 90.94 66 LEU B C 1
ATOM 1829 O O . LEU B 1 66 ? 14.734 12.914 3.373 1 90.94 66 LEU B O 1
ATOM 1833 N N . PRO B 1 67 ? 13.18 14.547 3.346 1 94.31 67 PRO B N 1
ATOM 1834 C CA . PRO B 1 67 ? 12.57 13.93 4.527 1 94.31 67 PRO B CA 1
ATOM 1835 C C . PRO B 1 67 ? 11.898 12.594 4.215 1 94.31 67 PRO B C 1
ATOM 1837 O O . PRO B 1 67 ? 11.312 12.43 3.143 1 94.31 67 PRO B O 1
ATOM 1840 N N . ASN B 1 68 ? 12.062 11.656 5.16 1 96.44 68 ASN B N 1
ATOM 1841 C CA . ASN B 1 68 ? 11.25 10.453 5.09 1 96.44 68 ASN B CA 1
ATOM 1842 C C . ASN B 1 68 ? 9.805 10.727 5.5 1 96.44 68 ASN B C 1
ATOM 1844 O O . ASN B 1 68 ? 9.523 11.711 6.184 1 96.44 68 ASN B O 1
ATOM 1848 N N . VAL B 1 69 ? 8.945 9.898 5.031 1 97.75 69 VAL B N 1
ATOM 1849 C CA . VAL B 1 69 ? 7.527 10.102 5.328 1 97.75 69 VAL B CA 1
ATOM 1850 C C . VAL B 1 69 ? 6.941 8.828 5.93 1 97.75 69 VAL B C 1
ATOM 1852 O O . VAL B 1 69 ? 7.562 7.762 5.875 1 97.75 69 VAL B O 1
ATOM 1855 N N . ALA B 1 70 ? 5.758 8.961 6.613 1 98.19 70 ALA B N 1
ATOM 1856 C CA . ALA B 1 70 ? 4.941 7.832 7.047 1 98.19 70 ALA B CA 1
ATOM 1857 C C . ALA B 1 70 ? 3.469 8.062 6.707 1 98.19 70 ALA B C 1
ATOM 1859 O O . ALA B 1 70 ? 3.021 9.203 6.598 1 98.19 70 ALA B O 1
ATOM 1860 N N . ILE B 1 71 ? 2.734 7.004 6.477 1 97 71 ILE B N 1
ATOM 1861 C CA . ILE B 1 71 ? 1.331 7.09 6.086 1 97 71 ILE B CA 1
ATOM 1862 C C . ILE B 1 71 ? 0.48 6.25 7.039 1 97 71 ILE B C 1
ATOM 1864 O O . ILE B 1 71 ? -0.216 5.328 6.609 1 97 71 ILE B O 1
ATOM 1868 N N . PRO B 1 72 ? 0.398 6.652 8.336 1 97.56 72 PRO B N 1
ATOM 1869 C CA . PRO B 1 72 ? -0.391 5.859 9.281 1 97.56 72 PRO B CA 1
ATOM 1870 C C . PRO B 1 72 ? -1.864 5.77 8.891 1 97.56 72 PRO B C 1
ATOM 1872 O O . PRO B 1 72 ? -2.438 6.75 8.406 1 97.56 72 PRO B O 1
ATOM 1875 N N . HIS B 1 73 ? -2.461 4.656 9.102 1 94.62 73 HIS B N 1
ATOM 1876 C CA . HIS B 1 73 ? -3.881 4.449 8.836 1 94.62 73 HIS B CA 1
ATOM 1877 C C . HIS B 1 73 ? -4.43 3.285 9.656 1 94.62 73 HIS B C 1
ATOM 1879 O O . HIS B 1 73 ? -3.662 2.492 10.211 1 94.62 73 HIS B O 1
ATOM 1885 N N . THR B 1 74 ? -5.723 3.203 9.852 1 93.06 74 THR B N 1
ATOM 1886 C CA . THR B 1 74 ? -6.426 2.152 10.578 1 93.06 74 THR B CA 1
ATOM 1887 C C . THR B 1 74 ? -7.551 1.564 9.734 1 93.06 74 THR B C 1
ATOM 1889 O O . THR B 1 74 ? -7.793 2.018 8.609 1 93.06 74 THR B O 1
ATOM 1892 N N . ASP B 1 75 ? -8.156 0.544 10.305 1 88.25 75 ASP B N 1
ATOM 1893 C CA . ASP B 1 75 ? -9.367 0.01 9.688 1 88.25 75 ASP B CA 1
ATOM 1894 C C . ASP B 1 75 ? -10.469 1.067 9.633 1 88.25 75 ASP B C 1
ATOM 1896 O O . ASP B 1 75 ? -10.516 1.969 10.469 1 88.25 75 AS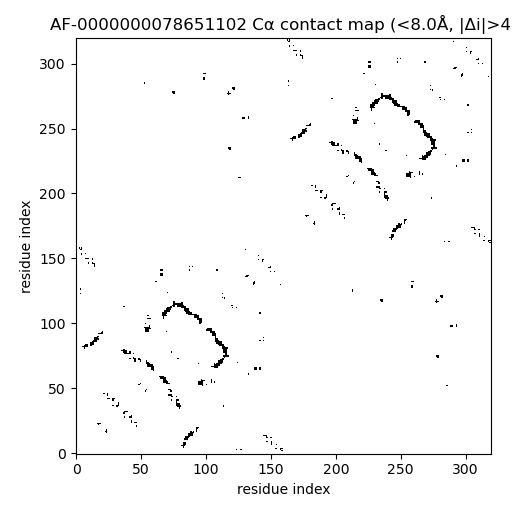P B O 1
ATOM 1900 N N . ILE B 1 76 ? -11.406 0.814 8.727 1 89 76 ILE B N 1
ATOM 1901 C CA . ILE B 1 76 ? -12.414 1.82 8.422 1 89 76 ILE B CA 1
ATOM 1902 C C . ILE B 1 76 ? -13.336 2.01 9.617 1 89 76 ILE B C 1
ATOM 1904 O O . ILE B 1 76 ? -13.906 3.086 9.805 1 89 76 ILE B O 1
ATOM 1908 N N . VAL B 1 77 ? -13.531 0.993 10.492 1 90.88 77 VAL B N 1
ATOM 1909 C CA . VAL B 1 77 ? -14.492 1.024 11.594 1 90.88 77 VAL B CA 1
ATOM 1910 C C . VAL B 1 77 ? -14.102 2.117 12.586 1 90.88 77 VAL B C 1
ATOM 1912 O O . VAL B 1 77 ? -14.953 2.627 13.32 1 90.88 77 VAL B O 1
ATOM 1915 N N . HIS B 1 78 ? -12.875 2.564 12.5 1 95.81 78 HIS B N 1
ATOM 1916 C CA . HIS B 1 78 ? -12.391 3.529 13.477 1 95.81 78 HIS B CA 1
ATOM 1917 C C . HIS B 1 78 ? -12.43 4.949 12.922 1 95.81 78 HIS B C 1
ATOM 1919 O O . HIS B 1 78 ? -12.031 5.898 13.594 1 95.81 78 HIS B O 1
ATOM 1925 N N . ASN B 1 79 ? -12.867 5.094 11.711 1 95.62 79 ASN B N 1
ATOM 1926 C CA . ASN B 1 79 ? -12.836 6.367 11 1 95.62 79 ASN B CA 1
ATOM 1927 C C . ASN B 1 79 ? -14.242 6.871 10.688 1 95.62 79 ASN B C 1
ATOM 1929 O O . ASN B 1 79 ? -15.125 6.09 10.336 1 95.62 79 ASN B O 1
ATOM 1933 N N . LEU B 1 80 ? -14.461 8.164 10.789 1 97.12 80 LEU B N 1
ATOM 1934 C CA . LEU B 1 80 ? -15.781 8.75 10.617 1 97.12 80 LEU B CA 1
ATOM 1935 C C . LEU B 1 80 ? -15.82 9.664 9.398 1 97.12 80 LEU B C 1
ATOM 1937 O O . LEU B 1 80 ? -16.859 10.281 9.109 1 97.12 80 LEU B O 1
ATOM 1941 N N . ALA B 1 81 ? -14.695 9.789 8.68 1 94.56 81 ALA B N 1
ATOM 1942 C CA . ALA B 1 81 ? -14.57 10.664 7.52 1 94.56 81 ALA B CA 1
ATOM 1943 C C . ALA B 1 81 ? -13.578 10.102 6.508 1 94.56 81 ALA B C 1
ATOM 1945 O O . ALA B 1 81 ? -12.984 9.039 6.734 1 94.56 81 ALA B O 1
ATOM 1946 N N . GLU B 1 82 ? -13.555 10.758 5.395 1 93.44 82 GLU B N 1
ATOM 1947 C CA . GLU B 1 82 ? -12.523 10.508 4.391 1 93.44 82 GLU B CA 1
ATOM 1948 C C . GLU B 1 82 ? -11.594 11.703 4.238 1 93.44 82 GLU B C 1
ATOM 1950 O O . GLU B 1 82 ? -11.93 12.672 3.549 1 93.44 82 GLU B O 1
ATOM 1955 N N . LYS B 1 83 ? -10.445 11.586 4.91 1 95.88 83 LYS B N 1
ATOM 1956 C CA . LYS B 1 83 ? -9.516 12.719 4.965 1 95.88 83 LYS B CA 1
ATOM 1957 C C . LYS B 1 83 ? -8.07 12.242 4.949 1 95.88 83 LYS B C 1
ATOM 1959 O O . LYS B 1 83 ? -7.793 11.062 5.207 1 95.88 83 LYS B O 1
ATOM 1964 N N . VAL B 1 84 ? -7.234 13.133 4.59 1 96.75 84 VAL B N 1
ATOM 1965 C CA . VAL B 1 84 ? -5.805 12.984 4.832 1 96.75 84 VAL B CA 1
ATOM 1966 C C . VAL B 1 84 ? -5.328 14.055 5.809 1 96.75 84 VAL B C 1
ATOM 1968 O O . VAL B 1 84 ? -5.527 15.25 5.57 1 96.75 84 VAL B O 1
ATOM 1971 N N . VAL B 1 85 ? -4.781 13.625 6.891 1 98.31 85 VAL B N 1
ATOM 1972 C CA . VAL B 1 85 ? -4.254 14.531 7.91 1 98.31 85 VAL B CA 1
ATOM 1973 C C . VAL B 1 85 ? -2.746 14.68 7.738 1 98.31 85 VAL B C 1
ATOM 1975 O O . VAL B 1 85 ? -2.018 13.688 7.688 1 98.31 85 VAL B O 1
ATOM 1978 N N . VAL B 1 86 ? -2.314 15.938 7.688 1 98.31 86 VAL B N 1
ATOM 1979 C CA . VAL B 1 86 ? -0.897 16.219 7.48 1 98.31 86 VAL B CA 1
ATOM 1980 C C . VAL B 1 86 ? -0.26 16.672 8.789 1 98.31 86 VAL B C 1
ATOM 1982 O O . VAL B 1 86 ? -0.801 17.547 9.477 1 98.31 86 VAL B O 1
ATOM 1985 N N . VAL B 1 87 ? 0.855 16.062 9.109 1 98.56 87 VAL B N 1
ATOM 1986 C CA . VAL B 1 87 ? 1.588 16.469 10.305 1 98.56 87 VAL B CA 1
ATOM 1987 C C . VAL B 1 87 ? 3.057 16.703 9.961 1 98.56 87 VAL B C 1
ATOM 1989 O O . VAL B 1 87 ? 3.715 15.82 9.398 1 98.56 87 VAL B O 1
ATOM 1992 N N . ARG B 1 88 ? 3.496 17.812 10.25 1 98.25 88 ARG B N 1
ATOM 1993 C CA . ARG B 1 88 ? 4.922 18.125 10.203 1 98.25 88 ARG B CA 1
ATOM 1994 C C . ARG B 1 88 ? 5.508 18.203 11.609 1 98.25 88 ARG B C 1
ATOM 1996 O O . ARG B 1 88 ? 5 18.938 12.453 1 98.25 88 ARG B O 1
ATOM 2003 N N . LEU B 1 89 ? 6.582 17.438 11.805 1 98.06 89 LEU B N 1
ATOM 2004 C CA . LEU B 1 89 ? 7.242 17.438 13.102 1 98.06 89 LEU B CA 1
ATOM 2005 C C . LEU B 1 89 ? 8.477 18.328 13.094 1 98.06 89 LEU B C 1
ATOM 2007 O O . LEU B 1 89 ? 9.211 18.375 12.102 1 98.06 89 LEU B O 1
ATOM 2011 N N . ASP B 1 90 ? 8.734 18.984 14.164 1 96.81 90 ASP B N 1
ATOM 2012 C CA . ASP B 1 90 ? 9.938 19.812 14.273 1 96.81 90 ASP B CA 1
ATOM 2013 C C . ASP B 1 90 ? 11.18 18.938 14.453 1 96.81 90 ASP B C 1
ATOM 2015 O O . ASP B 1 90 ? 12.289 19.359 14.125 1 96.81 90 ASP B O 1
ATOM 2019 N N . GLN B 1 91 ? 11.016 17.812 15.023 1 97.19 91 GLN B N 1
ATOM 2020 C CA . GLN B 1 91 ? 12.047 16.781 15.141 1 97.19 91 GLN B CA 1
ATOM 2021 C C . GLN B 1 91 ? 11.531 15.422 14.688 1 97.19 91 GLN B C 1
ATOM 2023 O O . GLN B 1 91 ? 10.391 15.062 14.969 1 97.19 91 GLN B O 1
ATOM 2028 N N . PRO B 1 92 ? 12.375 14.711 14.031 1 97.88 92 PRO B N 1
ATOM 2029 C CA . PRO B 1 92 ? 11.906 13.422 13.531 1 97.88 92 PRO B CA 1
ATOM 2030 C C . PRO B 1 92 ? 11.633 12.422 14.656 1 97.88 92 PRO B C 1
ATOM 2032 O O . PRO B 1 92 ? 12.25 12.492 15.719 1 97.88 92 PRO B O 1
ATOM 2035 N N . VAL B 1 93 ? 10.727 11.547 14.383 1 98.5 93 VAL B N 1
ATOM 2036 C CA . VAL B 1 93 ? 10.406 10.422 15.258 1 98.5 93 VAL B CA 1
ATOM 2037 C C . VAL B 1 93 ? 10.68 9.109 14.523 1 98.5 93 VAL B C 1
ATOM 2039 O O . VAL B 1 93 ? 10.555 9.039 13.297 1 98.5 93 VAL B O 1
ATOM 2042 N N . THR B 1 94 ? 11.055 8.094 15.289 1 98.5 94 THR B N 1
ATOM 2043 C CA . THR B 1 94 ? 11.438 6.816 14.711 1 98.5 94 THR B CA 1
ATOM 2044 C C . THR B 1 94 ? 10.195 6.023 14.289 1 98.5 94 THR B C 1
ATOM 2046 O O . THR B 1 94 ? 9.258 5.871 15.07 1 98.5 94 THR B O 1
ATOM 2049 N N . PHE B 1 95 ? 10.172 5.559 13.062 1 98.56 95 PHE B N 1
ATOM 2050 C CA . PHE B 1 95 ? 9.242 4.582 12.516 1 98.56 95 PHE B CA 1
ATOM 2051 C C . PHE B 1 95 ? 9.984 3.367 11.969 1 98.56 95 PHE B C 1
ATOM 2053 O O . PHE B 1 95 ? 11.203 3.396 11.828 1 98.56 95 PHE B O 1
ATOM 2060 N N . HIS B 1 96 ? 9.25 2.332 11.844 1 96.31 96 HIS B N 1
ATOM 2061 C CA . HIS B 1 96 ? 9.805 1.197 11.109 1 96.31 96 HIS B CA 1
ATOM 2062 C C . HIS B 1 96 ? 9.414 1.242 9.641 1 96.31 96 HIS B C 1
ATOM 2064 O O . HIS B 1 96 ? 8.344 1.753 9.289 1 96.31 96 HIS B O 1
ATOM 2070 N N . ASN B 1 97 ? 10.352 0.716 8.844 1 93.62 97 ASN B N 1
ATOM 2071 C CA . ASN B 1 97 ? 10.172 0.731 7.395 1 93.62 97 ASN B CA 1
ATOM 2072 C C . ASN B 1 97 ? 9.055 -0.211 6.961 1 93.62 97 ASN B C 1
ATOM 2074 O O . ASN B 1 97 ? 8.984 -1.352 7.422 1 93.62 97 ASN B O 1
ATOM 2078 N N . MET B 1 98 ? 8.25 0.29 6.094 1 89.69 98 MET B N 1
ATOM 2079 C CA . MET B 1 98 ? 7.074 -0.457 5.648 1 89.69 98 MET B CA 1
ATOM 2080 C C . MET B 1 98 ? 7.488 -1.721 4.902 1 89.69 98 MET B C 1
ATOM 2082 O O . MET B 1 98 ? 6.812 -2.748 4.996 1 89.69 98 MET B O 1
ATOM 2086 N N . ILE B 1 99 ? 8.602 -1.633 4.137 1 83.56 99 ILE B N 1
ATOM 2087 C CA . ILE B 1 99 ? 9.031 -2.732 3.281 1 83.56 99 ILE B CA 1
ATOM 2088 C C . ILE B 1 99 ? 9.945 -3.672 4.07 1 83.56 99 ILE B C 1
ATOM 2090 O O . ILE B 1 99 ? 9.789 -4.895 4.008 1 83.56 99 ILE B O 1
ATOM 2094 N N . VAL B 1 100 ? 10.891 -3.068 4.855 1 85.12 100 VAL B N 1
ATOM 2095 C CA . VAL B 1 100 ? 11.805 -3.824 5.699 1 85.12 100 VAL B CA 1
ATOM 2096 C C . VAL B 1 100 ? 11.594 -3.441 7.164 1 85.12 100 VAL B C 1
ATOM 2098 O O . VAL B 1 100 ? 12.344 -2.633 7.715 1 85.12 100 VAL B O 1
ATOM 2101 N N . PRO B 1 101 ? 10.703 -4.129 7.848 1 88.25 101 PRO B N 1
ATOM 2102 C CA . PRO B 1 101 ? 10.258 -3.699 9.18 1 88.25 101 PRO B CA 1
ATOM 2103 C C . PRO B 1 101 ? 11.391 -3.691 10.203 1 88.25 101 PRO B C 1
ATOM 2105 O O . PRO B 1 101 ? 11.305 -3.002 11.219 1 88.25 101 PRO B O 1
ATOM 2108 N N . SER B 1 102 ? 12.422 -4.406 9.961 1 88.31 102 SER B N 1
ATOM 2109 C CA . SER B 1 102 ? 13.547 -4.418 10.883 1 88.31 102 SER B CA 1
ATOM 2110 C C . SER B 1 102 ? 14.336 -3.113 10.812 1 88.31 102 SER B C 1
ATOM 2112 O O . SER B 1 102 ? 15.094 -2.795 11.727 1 88.31 102 SER B O 1
ATOM 2114 N N . ASN B 1 103 ? 14.188 -2.373 9.672 1 92 103 ASN B N 1
ATOM 2115 C CA . ASN B 1 103 ? 14.875 -1.095 9.516 1 92 103 ASN B CA 1
ATOM 2116 C C . ASN B 1 103 ? 14.086 0.047 10.156 1 92 103 ASN B C 1
ATOM 2118 O O . ASN B 1 103 ? 12.859 0.085 10.07 1 92 103 ASN B O 1
ATOM 2122 N N . GLU B 1 104 ? 14.828 0.898 10.75 1 96.44 104 GLU B N 1
ATOM 2123 C CA . GLU B 1 104 ? 14.219 2.107 11.289 1 96.44 104 GLU B CA 1
ATOM 2124 C C . GLU B 1 104 ? 14.352 3.277 10.32 1 96.44 104 GLU B C 1
ATOM 2126 O O . GLU B 1 104 ? 15.328 3.357 9.57 1 96.44 104 GLU B O 1
ATOM 2131 N N . VAL B 1 105 ? 13.375 4.137 10.312 1 96.69 105 VAL B N 1
ATOM 2132 C CA . VAL B 1 105 ? 13.367 5.34 9.492 1 96.69 105 VAL B CA 1
ATOM 2133 C C . VAL B 1 105 ? 12.992 6.547 10.352 1 96.69 105 VAL B C 1
ATOM 2135 O O . VAL B 1 105 ? 12.047 6.488 11.141 1 96.69 105 VAL B O 1
ATOM 2138 N N . GLN B 1 106 ? 13.766 7.652 10.219 1 97.75 106 GLN B N 1
ATOM 2139 C CA . GLN B 1 106 ? 13.438 8.906 10.891 1 97.75 106 GLN B CA 1
ATOM 2140 C C . GLN B 1 106 ? 12.438 9.727 10.078 1 97.75 106 GLN B C 1
ATOM 2142 O O . GLN B 1 106 ? 12.742 10.133 8.953 1 97.75 106 GLN B O 1
ATOM 2147 N N . VAL B 1 107 ? 11.281 9.984 10.695 1 98.19 107 VAL B N 1
ATOM 2148 C CA . VAL B 1 107 ? 10.188 10.578 9.938 1 98.19 107 VAL B CA 1
ATOM 2149 C C . VAL B 1 107 ? 9.82 11.938 10.523 1 98.19 107 VAL B C 1
ATOM 2151 O O . VAL B 1 107 ? 9.656 12.07 11.742 1 98.19 107 VAL B O 1
ATOM 2154 N N . SER B 1 108 ? 9.688 12.961 9.617 1 97.25 108 SER B N 1
ATOM 2155 C CA . SER B 1 108 ? 9.281 14.281 10.086 1 97.25 108 SER B CA 1
ATOM 2156 C C . SER B 1 108 ? 8.047 14.766 9.336 1 97.25 108 SER B C 1
ATOM 2158 O O . SER B 1 108 ? 7.492 15.82 9.664 1 97.25 108 SER B O 1
ATOM 2160 N N . LEU B 1 109 ? 7.648 14.086 8.312 1 97.94 109 LEU B N 1
ATOM 2161 C CA . LEU B 1 109 ? 6.445 14.383 7.547 1 97.94 109 LEU B CA 1
ATOM 2162 C C . LEU B 1 109 ? 5.512 13.18 7.512 1 97.94 109 LEU B C 1
ATOM 2164 O O . LEU B 1 109 ? 5.918 12.086 7.113 1 97.94 109 LEU B O 1
ATOM 2168 N N . LEU B 1 110 ? 4.27 13.375 7.953 1 98.62 110 LEU B N 1
ATOM 2169 C CA . LEU B 1 110 ? 3.312 12.273 8.023 1 98.62 110 LEU B CA 1
ATOM 2170 C C . LEU B 1 110 ? 2.012 12.641 7.309 1 98.62 110 LEU B C 1
ATOM 2172 O O . LEU B 1 110 ? 1.571 13.789 7.367 1 98.62 110 LEU B O 1
ATOM 2176 N N . PHE B 1 111 ? 1.425 11.672 6.746 1 98.06 111 PHE B N 1
ATOM 2177 C CA . PHE B 1 111 ? 0.123 11.766 6.098 1 98.06 111 PHE B CA 1
ATOM 2178 C C . PHE B 1 111 ? -0.803 10.656 6.582 1 98.06 111 PHE B C 1
ATOM 2180 O O . PHE B 1 111 ? -0.763 9.539 6.066 1 98.06 111 PHE B O 1
ATOM 2187 N N . PHE B 1 112 ? -1.628 10.992 7.594 1 98.19 112 PHE B N 1
ATOM 2188 C CA . PHE B 1 112 ? -2.574 10.023 8.133 1 98.19 112 PHE B CA 1
ATOM 2189 C C . PHE B 1 112 ? -3.76 9.844 7.188 1 98.19 112 PHE B C 1
ATOM 2191 O O . PHE B 1 112 ? -4.414 10.812 6.812 1 98.19 112 PHE B O 1
ATOM 2198 N N . ILE B 1 113 ? -4 8.656 6.793 1 95.69 113 ILE B N 1
ATOM 2199 C CA . ILE B 1 113 ? -5.164 8.383 5.953 1 95.69 113 ILE B CA 1
ATOM 2200 C C . ILE B 1 113 ? -6.352 7.988 6.832 1 95.69 113 ILE B C 1
ATOM 2202 O O . ILE B 1 113 ? -6.309 6.969 7.523 1 95.69 113 ILE B O 1
ATOM 2206 N N . ILE B 1 114 ? -7.344 8.859 6.84 1 96 114 ILE B N 1
ATOM 2207 C CA . ILE B 1 114 ? -8.641 8.602 7.461 1 96 114 ILE B CA 1
ATOM 2208 C C . ILE B 1 114 ? -9.656 8.219 6.387 1 96 114 ILE B C 1
ATOM 2210 O O . ILE B 1 114 ? -10.078 9.055 5.59 1 96 114 ILE B O 1
ATOM 2214 N N . ASN B 1 115 ? -9.945 6.93 6.398 1 90.44 115 ASN B N 1
ATOM 2215 C CA . ASN B 1 115 ? -10.836 6.422 5.359 1 90.44 115 ASN B CA 1
ATOM 2216 C C . ASN B 1 115 ? -11.984 5.609 5.953 1 90.44 115 ASN B C 1
ATOM 2218 O O . ASN B 1 115 ? -11.75 4.66 6.703 1 90.44 115 ASN B O 1
ATOM 2222 N N . ASN B 1 116 ? -13.219 6 5.57 1 87.19 116 ASN B N 1
ATOM 2223 C CA . ASN B 1 116 ? -14.375 5.285 6.098 1 87.19 116 ASN B CA 1
ATOM 2224 C C . ASN B 1 116 ? -15.133 4.551 4.996 1 87.19 116 ASN B C 1
ATOM 2226 O O . ASN B 1 116 ? -16.281 4.164 5.18 1 87.19 116 ASN B O 1
ATOM 2230 N N . SER B 1 117 ? -14.477 4.496 3.846 1 77.94 117 SER B N 1
ATOM 2231 C CA . SER B 1 117 ? -15.094 3.795 2.727 1 77.94 117 SER B CA 1
ATOM 2232 C C . SER B 1 117 ? -14.125 2.795 2.1 1 77.94 117 SER B C 1
ATOM 2234 O O . SER B 1 117 ? -12.914 2.863 2.328 1 77.94 117 SER B O 1
ATOM 2236 N N . ASN B 1 118 ? -14.586 1.802 1.36 1 66.12 118 ASN B N 1
ATOM 2237 C CA . ASN B 1 118 ? -13.805 0.698 0.81 1 66.12 118 ASN B CA 1
ATOM 2238 C C . ASN B 1 118 ? -12.93 1.153 -0.357 1 66.12 118 ASN B C 1
ATOM 2240 O O . ASN B 1 118 ? -11.875 0.573 -0.614 1 66.12 118 ASN B O 1
ATOM 2244 N N . ASP B 1 119 ? -13.266 2.033 -1.062 1 61.56 119 ASP B N 1
ATOM 2245 C CA . ASP B 1 119 ? -12.695 2.326 -2.371 1 61.56 119 ASP B CA 1
ATOM 2246 C C . ASP B 1 119 ? -11.516 3.293 -2.254 1 61.56 119 ASP B C 1
ATOM 2248 O O . ASP B 1 119 ? -10.633 3.311 -3.111 1 61.56 119 ASP B O 1
ATOM 2252 N N . SER B 1 120 ? -11.133 3.688 -1.037 1 66.94 120 SER B N 1
ATOM 2253 C CA . SER B 1 120 ? -10.391 4.941 -1.135 1 66.94 120 SER B CA 1
ATOM 2254 C C . SER B 1 120 ? -8.961 4.781 -0.622 1 66.94 120 SER B C 1
ATOM 2256 O O . SER B 1 120 ? -8.031 5.383 -1.161 1 66.94 120 SER B O 1
ATOM 2258 N N . GLN B 1 121 ? -8.695 3.762 0.12 1 77.88 121 GLN B N 1
ATOM 2259 C CA . GLN B 1 121 ? -7.406 3.832 0.798 1 77.88 121 GLN B CA 1
ATOM 2260 C C . GLN B 1 121 ? -6.262 3.566 -0.172 1 77.88 121 GLN B C 1
ATOM 2262 O O . GLN B 1 121 ? -5.293 4.332 -0.224 1 77.88 121 GLN B O 1
ATOM 2267 N N . THR B 1 122 ? -6.41 2.514 -0.92 1 77.12 122 THR B N 1
ATOM 2268 C CA . THR B 1 122 ? -5.336 2.152 -1.837 1 77.12 122 THR B CA 1
ATOM 2269 C C . THR B 1 122 ? -5.133 3.24 -2.887 1 77.12 122 THR B C 1
ATOM 2271 O O . THR B 1 122 ? -4.004 3.504 -3.305 1 77.12 122 THR B O 1
ATOM 2274 N N . ASN B 1 123 ? -6.207 3.83 -3.238 1 82 123 ASN B N 1
ATOM 2275 C CA . ASN B 1 123 ? -6.109 4.93 -4.191 1 82 123 ASN B CA 1
ATOM 2276 C C . ASN B 1 123 ? -5.418 6.145 -3.578 1 82 123 ASN B C 1
ATOM 2278 O O . ASN B 1 123 ? -4.578 6.777 -4.223 1 82 123 ASN B O 1
ATOM 2282 N N . ILE B 1 124 ? -5.766 6.402 -2.377 1 89.19 124 ILE B N 1
ATOM 2283 C CA . ILE B 1 124 ? -5.152 7.523 -1.679 1 89.19 124 ILE B CA 1
ATOM 2284 C C . ILE B 1 124 ? -3.654 7.27 -1.51 1 89.19 124 ILE B C 1
ATOM 2286 O O . ILE B 1 124 ? -2.836 8.156 -1.756 1 89.19 124 ILE B O 1
ATOM 2290 N N . LEU B 1 125 ? -3.32 6.059 -1.138 1 88.06 125 LEU B N 1
ATOM 2291 C CA . LEU B 1 125 ? -1.921 5.684 -0.972 1 88.06 125 LEU B CA 1
ATOM 2292 C C . LEU B 1 125 ? -1.145 5.891 -2.268 1 88.06 125 LEU B C 1
ATOM 2294 O O . LEU B 1 125 ? -0.064 6.484 -2.262 1 88.06 125 LEU B O 1
ATOM 2298 N N . ALA B 1 126 ? -1.706 5.418 -3.293 1 86 126 ALA B N 1
ATOM 2299 C CA . ALA B 1 126 ? -1.05 5.551 -4.594 1 86 126 ALA B CA 1
ATOM 2300 C C . ALA B 1 126 ? -0.876 7.02 -4.973 1 86 126 ALA B C 1
ATOM 2302 O O . ALA B 1 126 ? 0.177 7.414 -5.477 1 86 126 ALA B O 1
ATOM 2303 N N . GLN B 1 127 ? -1.865 7.77 -4.777 1 89.5 127 GLN B N 1
ATOM 2304 C CA . GLN B 1 127 ? -1.796 9.188 -5.109 1 89.5 127 GLN B CA 1
ATOM 2305 C C . GLN B 1 127 ? -0.777 9.906 -4.23 1 89.5 127 GLN B C 1
ATOM 2307 O O . GLN B 1 127 ? -0.083 10.82 -4.691 1 89.5 127 GLN B O 1
ATOM 2312 N N . LEU B 1 128 ? -0.679 9.531 -3.025 1 92.88 128 LEU B N 1
ATOM 2313 C CA . LEU B 1 128 ? 0.332 10.102 -2.139 1 92.88 128 LEU B CA 1
ATOM 2314 C C . LEU B 1 128 ? 1.735 9.75 -2.621 1 92.88 128 LEU B C 1
ATOM 2316 O O . LEU B 1 128 ? 2.627 10.602 -2.617 1 92.88 128 LEU B O 1
ATOM 2320 N N . MET B 1 129 ? 1.936 8.555 -3.025 1 89.75 129 MET B N 1
ATOM 2321 C CA . MET B 1 129 ? 3.236 8.141 -3.545 1 89.75 129 MET B CA 1
ATOM 2322 C C . MET B 1 129 ? 3.627 8.977 -4.758 1 89.75 129 MET B C 1
ATOM 2324 O O . MET B 1 129 ? 4.773 9.422 -4.871 1 89.75 129 MET B O 1
ATOM 2328 N N . ASP B 1 130 ? 2.621 9.18 -5.613 1 88.38 130 ASP B N 1
ATOM 2329 C CA . ASP B 1 130 ? 2.848 10.047 -6.77 1 88.38 130 ASP B CA 1
ATOM 2330 C C . ASP B 1 130 ? 3.264 11.445 -6.336 1 88.38 130 ASP B C 1
ATOM 2332 O O . ASP B 1 130 ? 4.184 12.031 -6.914 1 88.38 130 ASP B O 1
ATOM 2336 N N . PHE B 1 131 ? 2.631 11.961 -5.379 1 92.62 131 PHE B N 1
ATOM 2337 C CA . PHE B 1 131 ? 2.922 13.281 -4.836 1 92.62 131 PHE B CA 1
ATOM 2338 C C . PHE B 1 131 ? 4.324 13.32 -4.234 1 92.62 131 PHE B C 1
ATOM 2340 O O . PHE B 1 131 ? 5.078 14.266 -4.473 1 92.62 131 PHE B O 1
ATOM 2347 N N . PHE B 1 132 ? 4.699 12.312 -3.5 1 93.19 132 PHE B N 1
ATOM 2348 C CA . PHE B 1 132 ? 5.992 12.266 -2.82 1 93.19 132 PHE B CA 1
ATOM 2349 C C . PHE B 1 132 ? 7.129 12.188 -3.83 1 93.19 132 PHE B C 1
ATOM 2351 O O . PHE B 1 132 ? 8.211 12.734 -3.594 1 93.19 132 PHE B O 1
ATOM 2358 N N . THR B 1 133 ? 6.887 11.555 -4.879 1 88.81 133 THR B N 1
ATOM 2359 C CA . THR B 1 133 ? 7.988 11.273 -5.797 1 88.81 133 THR B CA 1
ATOM 2360 C C . THR B 1 133 ? 8.078 12.344 -6.879 1 88.81 133 THR B C 1
ATOM 2362 O O . THR B 1 133 ? 9.031 12.367 -7.66 1 88.81 133 THR B O 1
ATOM 2365 N N . ALA B 1 134 ? 7.031 13.188 -6.879 1 89.06 134 ALA B N 1
ATOM 2366 C CA . ALA B 1 134 ? 7.121 14.328 -7.781 1 89.06 134 ALA B CA 1
ATOM 2367 C C . ALA B 1 134 ? 8.242 15.281 -7.355 1 89.06 134 ALA B C 1
ATOM 2369 O O . ALA B 1 134 ? 8.422 15.531 -6.16 1 89.06 134 ALA B O 1
ATOM 2370 N N . ALA B 1 135 ? 8.961 15.758 -8.289 1 83.81 135 ALA B N 1
ATOM 2371 C CA . ALA B 1 135 ? 10.148 16.562 -8.023 1 83.81 135 ALA B CA 1
ATOM 2372 C C . ALA B 1 135 ? 9.805 17.812 -7.219 1 83.81 135 ALA B C 1
ATOM 2374 O O . ALA B 1 135 ? 8.867 18.547 -7.562 1 83.81 135 ALA B O 1
ATOM 2375 N N . GLY B 1 136 ? 10.508 17.891 -6.094 1 91.12 136 GLY B N 1
ATOM 2376 C CA . GLY B 1 136 ? 10.492 19.141 -5.355 1 91.12 136 GLY B CA 1
ATOM 2377 C C . GLY B 1 136 ? 9.461 19.172 -4.246 1 91.12 136 GLY B C 1
ATOM 2378 O O . GLY B 1 136 ? 9.531 20.016 -3.346 1 91.12 136 GLY B O 1
ATOM 2379 N N . ASN B 1 137 ? 8.469 18.312 -4.23 1 93.56 137 ASN B N 1
ATOM 2380 C CA . ASN B 1 137 ? 7.375 18.391 -3.271 1 93.56 137 ASN B CA 1
ATOM 2381 C C . ASN B 1 137 ? 7.859 18.156 -1.843 1 93.56 137 ASN B C 1
ATOM 2383 O O . ASN B 1 137 ? 7.586 18.969 -0.95 1 93.56 137 ASN B O 1
ATOM 2387 N N . LEU B 1 138 ? 8.594 17.109 -1.619 1 93.94 138 LEU B N 1
ATOM 2388 C CA . LEU B 1 138 ? 9.055 16.781 -0.274 1 93.94 138 LEU B CA 1
ATOM 2389 C C . LEU B 1 138 ? 10.016 17.844 0.245 1 93.94 138 LEU B C 1
ATOM 2391 O O . LEU B 1 138 ? 9.961 18.219 1.418 1 93.94 138 LEU B O 1
ATOM 2395 N N . GLU B 1 139 ? 10.844 18.234 -0.642 1 93.06 139 GLU B N 1
ATOM 2396 C CA . GLU B 1 139 ? 11.781 19.297 -0.263 1 93.06 139 GLU B CA 1
ATOM 2397 C C . GLU B 1 139 ? 11.047 20.562 0.16 1 93.06 139 GLU B C 1
ATOM 2399 O O . GLU B 1 139 ? 11.383 21.156 1.186 1 93.06 139 GLU B O 1
ATOM 2404 N N . ALA B 1 140 ? 10.094 20.953 -0.64 1 94.31 140 ALA B N 1
ATOM 2405 C CA . ALA B 1 140 ? 9.32 22.156 -0.33 1 94.31 140 ALA B CA 1
ATOM 2406 C C . ALA B 1 140 ? 8.609 22.016 1.013 1 94.31 140 ALA B C 1
ATOM 2408 O O . ALA B 1 140 ? 8.672 22.922 1.853 1 94.31 140 ALA B O 1
ATOM 2409 N N . LEU B 1 141 ? 8.016 20.938 1.227 1 95.06 141 LEU B N 1
ATOM 2410 C CA . LEU B 1 141 ? 7.258 20.703 2.455 1 95.06 141 LEU B CA 1
ATOM 2411 C C . LEU B 1 141 ? 8.18 20.703 3.668 1 95.06 141 LEU B C 1
ATOM 2413 O O . LEU B 1 141 ? 7.805 21.188 4.742 1 95.06 141 LEU B O 1
ATOM 2417 N N . SER B 1 142 ? 9.305 20.141 3.465 1 92.75 142 SER B N 1
ATOM 2418 C CA . SER B 1 142 ? 10.242 20.016 4.574 1 92.75 142 SER B CA 1
ATOM 2419 C C . SER B 1 142 ? 10.734 21.375 5.043 1 92.75 142 SER B C 1
ATOM 2421 O O . SER B 1 142 ? 11.227 21.516 6.168 1 92.75 142 SER B O 1
ATOM 2423 N N . LYS B 1 143 ? 10.578 22.328 4.246 1 92.81 143 LYS B N 1
ATOM 2424 C CA . LYS B 1 143 ? 11.102 23.656 4.559 1 92.81 143 LYS B CA 1
ATOM 2425 C C . LYS B 1 143 ? 10.008 24.547 5.137 1 92.81 143 LYS B C 1
ATOM 2427 O O . LYS B 1 143 ? 10.273 25.672 5.555 1 92.81 143 LYS B O 1
ATOM 2432 N N . MET B 1 144 ? 8.867 24.047 5.145 1 94.12 144 MET B N 1
ATOM 2433 C CA . MET B 1 144 ? 7.738 24.812 5.668 1 94.12 144 MET B CA 1
ATOM 2434 C C . MET B 1 144 ? 7.449 24.438 7.121 1 94.12 144 MET B C 1
ATOM 2436 O O . MET B 1 144 ? 7.539 23.266 7.492 1 94.12 144 MET B O 1
ATOM 2440 N N . ASP B 1 145 ? 7.223 25.531 7.902 1 90.62 145 ASP B N 1
ATOM 2441 C CA . ASP B 1 145 ? 7 25.266 9.32 1 90.62 145 ASP B CA 1
ATOM 2442 C C . ASP B 1 145 ? 5.676 25.859 9.789 1 90.62 145 ASP B C 1
ATOM 2444 O O . ASP B 1 145 ? 5.473 26.062 10.984 1 90.62 145 ASP B O 1
ATOM 2448 N N . ASP B 1 146 ? 4.855 26.125 8.844 1 94.94 146 ASP B N 1
ATOM 2449 C CA . ASP B 1 146 ? 3.557 26.75 9.102 1 94.94 146 ASP B CA 1
ATOM 2450 C C . ASP B 1 146 ? 2.43 25.953 8.453 1 94.94 146 ASP B C 1
ATOM 2452 O O . ASP B 1 146 ? 2.49 25.625 7.266 1 94.94 146 ASP B O 1
ATOM 2456 N N . ALA B 1 147 ? 1.41 25.719 9.328 1 96.5 147 ALA B N 1
ATOM 2457 C CA . ALA B 1 147 ? 0.32 24.859 8.875 1 96.5 147 ALA B CA 1
ATOM 2458 C C . ALA B 1 147 ? -0.399 25.484 7.676 1 96.5 147 ALA B C 1
ATOM 2460 O O . ALA B 1 147 ? -0.776 24.766 6.738 1 96.5 147 ALA B O 1
ATOM 2461 N N . ASP B 1 148 ? -0.571 26.75 7.684 1 96.81 148 ASP B N 1
ATOM 2462 C CA . ASP B 1 148 ? -1.257 27.422 6.586 1 96.81 148 ASP B CA 1
ATOM 2463 C C . ASP B 1 148 ? -0.449 27.328 5.293 1 96.81 148 ASP B C 1
ATOM 2465 O O . ASP B 1 148 ? -1.009 27.094 4.219 1 96.81 148 ASP B O 1
ATOM 2469 N N . LYS B 1 149 ? 0.828 27.547 5.438 1 96.56 149 LYS B N 1
ATOM 2470 C CA . LYS B 1 149 ? 1.705 27.453 4.273 1 96.56 149 LYS B CA 1
ATOM 2471 C C . LYS B 1 149 ? 1.716 26.031 3.713 1 96.56 149 LYS B C 1
ATOM 2473 O O . LYS B 1 149 ? 1.671 25.844 2.496 1 96.56 149 LYS B O 1
ATOM 2478 N N . LEU B 1 150 ? 1.763 25.109 4.637 1 96.81 150 LEU B N 1
ATOM 2479 C CA . LEU B 1 150 ? 1.732 23.719 4.223 1 96.81 150 LEU B CA 1
ATOM 2480 C C . LEU B 1 150 ? 0.451 23.406 3.459 1 96.81 150 LEU B C 1
ATOM 2482 O O . LEU B 1 150 ? 0.497 22.812 2.373 1 96.81 150 LEU B O 1
ATOM 2486 N N . PHE B 1 151 ? -0.63 23.844 3.992 1 96.75 151 PHE B N 1
ATOM 2487 C CA . PHE B 1 151 ? -1.919 23.594 3.359 1 96.75 151 PHE B CA 1
ATOM 2488 C C . PHE B 1 151 ? -1.986 24.25 1.984 1 96.75 151 PHE B C 1
ATOM 2490 O O . PHE B 1 151 ? -2.441 23.625 1.021 1 96.75 151 PHE B O 1
ATOM 2497 N N . HIS B 1 152 ? -1.547 25.438 1.902 1 95.19 152 HIS B N 1
ATOM 2498 C CA . HIS B 1 152 ? -1.59 26.156 0.638 1 95.19 152 HIS B CA 1
ATOM 2499 C C . HIS B 1 152 ? -0.735 25.469 -0.422 1 95.19 152 HIS B C 1
ATOM 2501 O O . HIS B 1 152 ? -1.164 25.312 -1.567 1 95.19 152 HIS B O 1
ATOM 2507 N N . TYR B 1 153 ? 0.437 25.047 -0.032 1 95.44 153 TYR B N 1
ATOM 2508 C CA . TYR B 1 153 ? 1.317 24.359 -0.972 1 95.44 153 TYR B CA 1
ATOM 2509 C C . TYR B 1 153 ? 0.669 23.094 -1.499 1 95.44 153 TYR B C 1
ATOM 2511 O O . TYR B 1 153 ? 0.627 22.859 -2.711 1 95.44 153 TYR B O 1
ATOM 2519 N N . ILE B 1 154 ? 0.135 22.297 -0.564 1 94.5 154 ILE B N 1
ATOM 2520 C CA . ILE B 1 154 ? -0.464 21.016 -0.917 1 94.5 154 ILE B CA 1
ATOM 2521 C C . ILE B 1 154 ? -1.672 21.234 -1.824 1 94.5 154 ILE B C 1
ATOM 2523 O O . ILE B 1 154 ? -1.815 20.578 -2.854 1 94.5 154 ILE B O 1
ATOM 2527 N N . SER B 1 155 ? -2.463 22.188 -1.485 1 91.81 155 SER B N 1
ATOM 2528 C CA . SER B 1 155 ? -3.674 22.484 -2.242 1 91.81 155 SER B CA 1
ATOM 2529 C C . SER B 1 155 ? -3.338 22.984 -3.646 1 91.81 155 SER B C 1
ATOM 2531 O O . SER B 1 155 ? -4.043 22.672 -4.605 1 91.81 155 SER B O 1
ATOM 2533 N N . GLU B 1 156 ? -2.303 23.688 -3.762 1 89.88 156 GLU B N 1
ATOM 2534 C CA . GLU B 1 156 ? -1.912 24.266 -5.051 1 89.88 156 GLU B CA 1
ATOM 2535 C C . GLU B 1 156 ? -1.244 23.219 -5.934 1 89.88 156 GLU B C 1
ATOM 2537 O O . GLU B 1 156 ? -1.434 23.203 -7.152 1 89.88 156 GLU B O 1
ATOM 2542 N N . THR B 1 157 ? -0.437 22.375 -5.293 1 87.5 157 THR B N 1
ATOM 2543 C CA . THR B 1 157 ? 0.367 21.406 -6.035 1 87.5 157 THR B CA 1
ATOM 2544 C C . THR B 1 157 ? -0.482 20.219 -6.465 1 87.5 157 THR B C 1
ATOM 2546 O O . THR B 1 157 ? -0.303 19.688 -7.562 1 87.5 157 THR B O 1
ATOM 2549 N N . ILE B 1 158 ? -1.345 19.688 -5.605 1 80.31 158 ILE B N 1
ATOM 2550 C CA . ILE B 1 158 ? -2.17 18.531 -5.922 1 80.31 158 ILE B CA 1
ATOM 2551 C C . ILE B 1 158 ? -3.246 18.922 -6.93 1 80.31 158 ILE B C 1
ATOM 2553 O O . ILE B 1 158 ? -3.633 18.109 -7.781 1 80.31 158 ILE B O 1
ATOM 2557 N N . ASN B 1 159 ? -3.791 20.062 -6.941 1 63.12 159 ASN B N 1
ATOM 2558 C CA . ASN B 1 159 ? -4.766 20.562 -7.898 1 63.12 159 ASN B CA 1
ATOM 2559 C C . ASN B 1 159 ? -4.148 20.75 -9.281 1 63.12 159 ASN B C 1
ATOM 2561 O O . ASN B 1 159 ? -4.863 20.969 -10.266 1 63.12 159 ASN B O 1
ATOM 2565 N N . HIS B 1 160 ? -2.889 20.656 -9.469 1 58.72 160 HIS B N 1
ATOM 2566 C CA . HIS B 1 160 ? -2.291 20.891 -10.781 1 58.72 160 HIS B CA 1
ATOM 2567 C C . HIS B 1 160 ? -1.682 19.625 -11.344 1 58.72 160 HIS B C 1
ATOM 2569 O O . HIS B 1 160 ? -1.22 18.766 -10.594 1 58.72 160 HIS B O 1
#

Foldseek 3Di:
DDFLLVFEDLLQFEEDAAPAPLRVLVVNVVSCVVVVFWAPCFSVQQVVCCVVAPFWADPCVLHHPFFTEGEGEGDLNGGDDFHKHKYFYPFWHWTAHRVHRVDIHTHGIYIYTGHNDDPPDVVSVVNVVVQSNPPPNRVVLNPDRDSNVNRVSCNVVSVD/DDFLLVFEDLLQEEEDAAPAPLRVLVVNVVSCVVVVFWAPCFSVQQVVCCVVAPFKADPCVLHHPFFTEGEGEGDLNGGDDFHKGKYFYPFWHWTAHRVHRVDIHTHGIYIYTGDNDDPPDVVSVVNVVVQSNPPPNRVVLNPDRDSNVNSVSCNVVSVD

Secondary structure (DSSP, 8-state):
---GGGG--GGGEEEE--SSHHHHHHHHHHHHHHTTSB-TTHHHHHHHHHHHS--EE--TTT-TTPPEEE--B--GGGBSS-EEEEEEEEEEEEEEBSSSTTSEEEEEEEEEEE--SSSHHHHHHHHHHHHHHSTTHHHHHHT---HHHHHHHHHHHHT-/---GGGG--GGGEEEE--SSHHHHHHHHHHHHHHTTSB-TTHHHHHHHHHHHS--EE--TTT-TTPPEEE--B--GGGBSS-EEEEEEEEEEEEEEBSSSTTSEEEEEEEEEEE--SSSHHHHHHHHHHHHHHSTTHHHHHHT---HHHHHHHHHHHHT-

Organism: NCBI:txid862967

Nearest PDB structures (foldseek):
  4m8q-assembly3_C-2  TM=9.100E-01  e=3.747E-12  synthetic construct
  8tzw-assembly1_C  TM=8.825E-01  e=1.737E-12  Homo sapiens
  6mtq-assembly1_T  TM=9.030E-01  e=5.503E-12  Human immunodeficiency virus 1
  1xiz-assembly1_A  TM=9.140E-01  e=9.793E-12  Salmonella enterica subsp. enterica serovar Typhimurium
  5t5b-assembly1_E  TM=9.113E-01  e=1.981E-11  synthetic construct

Sequence (320 aa):
MMGLNHFFEKDLVFCLHADNQEDLFNQVANLLEERHIVTFSYKNALIERERAFPTGLDMNFLGKDLPNVAIPHTDIVHNLAEKVVVVRLDQPVTFHNMIVPSNEVQVSLLFFIINNSNDSQTNILAQLMDFFTAAGNLEALSKMDDADKLFHYISETINHMMGLNHFFEKDLVFCLHADNQEDLFNQVANLLEERHIVTFSYKNALIERERAFPTGLDMNFLGKDLPNVAIPHTDIVHNLAEKVVVVRLDQPVTFHNMIVPSNEVQVSLLFFIINNSNDSQTNILAQLMDFFTAAGNLEALSKMDDADKLFHYISETINH

InterPro domains:
  IPR002178 PTS EIIA type-2 domain [PF00359] (7-156)
  IPR002178 PTS EIIA type-2 domain [PS51094] (5-157)
  IPR002178 PTS EIIA type-2 domain [cd00211] (7-154)
  IPR016152 Phosphotransferase/anion transporter [G3DSA:3.40.930.10] (3-160)
  IPR016152 Phosphotransferase/anion transporter [SSF55804] (1-156)
  IPR051541 PTS System Sugar Transport and Nitrogen Regulation [PTHR47738] (1-157)